Protein AF-A0A355BM75-F1 (afdb_monomer_lite)

Radius of gyration: 25.41 Å; chains: 1; bounding box: 59×66×59 Å

Secondary structure (DSSP, 8-state):
-HHHHHHHHHHHHH---GGGHHHHHHHHHHHHHHHS-SSHHHHHHHHHHHHHHHHHHHHHHHHHHHHHHHHHT-BSS-SS--PPPS-EEEE---EEEEEETTEEEEEEEEEESSSSEEEESSS--TT--TT-EEEEEEEETTEEEEEEEEEEEESSS-EEEEESS-----S-EEEBPPGGG--TTSEEEE--SSS--EEEEEEEEE--TTS--EEEEEESSTT----TT-TT-EEEETTEEEEEEEEEETTEEEEEEEEEHHHHHHHHHHHHHH---

pLDDT: mean 82.11, std 16.17, range [36.69, 98.44]

Foldseek 3Di:
DVVVLVVVVVVCVVDPDVVCVVVNVLVVQLCCLCPPDPDPVSSVVSVVVSVVVVCVVVVVVVVVVVVVVQLVQFDAADPDWFAWPPDWFAAWQWWKWFDDPPDIDIWTWLTHRFQFKTFIFQAADPPQDAQDKTFIWTHDDPDTDTWIWGFLDGHGRGTMTGTPDGHCRDPDIFTAHISVPDGAQDKKWWRHPVQHIAIWGFHHWGDDVPDAIWTKIFGPDPVRFDDPSQGSTFIGDPRHTQFGWNAADVPDGRMTTTHGPSVSCVVCVCSRVVPDD

Sequence (277 aa):
MLLLGAALCISFMLDPTPDRLPFLALLTAVSGTVILPRSRAERRVGVLICCALLFFSIGPMIGNRFLEETVARITEEPAQHWAAPNAQVRLGGQQISFQEDRDYYILTACYWLDNSKALVAAHRVKGFPSGTIFPIQVITKGQVEELSAEVLANDNNGVVLGLATEFLPTSDLYPIAATSEIVVGREAEIISSYGGCFPVIVKGFLDMVSQQEKVVIERINDTDNFIGGMSGSPVVQNGKIIGFMSGTLKGEKNLAFCNIAAEVYANTADLMNECNP

Structure (mmCIF, N/CA/C/O backbone):
data_AF-A0A355BM75-F1
#
_entry.id   AF-A0A355BM75-F1
#
loop_
_atom_site.group_PDB
_atom_site.id
_atom_site.type_symbol
_atom_site.label_atom_id
_atom_site.label_alt_id
_atom_s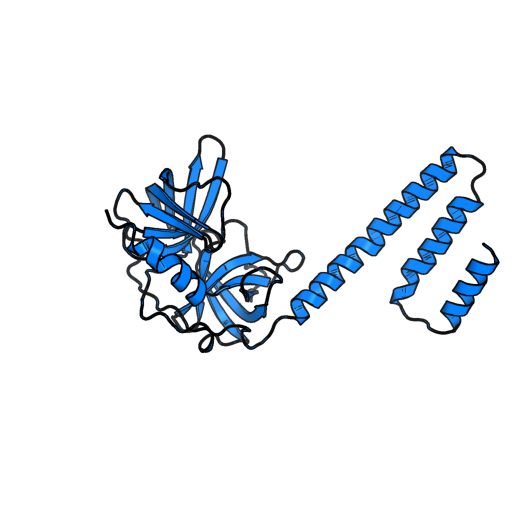ite.label_comp_id
_atom_site.label_asym_id
_atom_site.label_entity_id
_atom_site.label_seq_id
_atom_site.pdbx_PDB_ins_code
_atom_site.Cartn_x
_atom_site.Cartn_y
_atom_site.Cartn_z
_atom_site.occupancy
_atom_site.B_iso_or_equiv
_atom_site.auth_seq_id
_atom_site.auth_comp_id
_atom_site.auth_asym_id
_atom_site.auth_atom_id
_atom_site.pdbx_PDB_model_num
ATOM 1 N N . MET A 1 1 ? -30.634 40.162 26.388 1.00 41.84 1 MET A N 1
ATOM 2 C CA . MET A 1 1 ? -29.560 39.468 27.138 1.00 41.84 1 MET A CA 1
ATOM 3 C C . MET A 1 1 ? -30.119 38.710 28.344 1.00 41.84 1 MET A C 1
ATOM 5 O O . MET A 1 1 ? -30.080 37.493 28.298 1.00 41.84 1 MET A O 1
ATOM 9 N N . LEU A 1 2 ? -30.747 39.355 29.341 1.00 36.69 2 LEU A N 1
ATOM 10 C CA . LEU A 1 2 ? -31.434 38.660 30.459 1.00 36.69 2 LEU A CA 1
ATOM 11 C C . LEU A 1 2 ? -32.521 37.663 30.004 1.00 36.69 2 LEU A C 1
ATOM 13 O O . LEU A 1 2 ? -32.580 36.544 30.497 1.00 36.69 2 LEU A O 1
ATOM 17 N N . LEU A 1 3 ? -33.305 38.031 28.985 1.00 39.34 3 LEU A N 1
ATOM 18 C CA . LEU A 1 3 ? -34.292 37.143 28.352 1.00 39.34 3 LEU A CA 1
ATOM 19 C C . LEU A 1 3 ? -33.663 35.945 27.616 1.00 39.34 3 LEU A C 1
ATOM 21 O O . LEU A 1 3 ? -34.275 34.887 27.546 1.00 39.34 3 LEU A O 1
ATOM 25 N N . LEU A 1 4 ? -32.431 36.088 27.111 1.00 46.53 4 LEU A N 1
ATOM 26 C CA . LEU A 1 4 ? -31.701 35.002 26.446 1.00 46.53 4 LEU A CA 1
ATOM 27 C C . LEU A 1 4 ? -31.178 33.996 27.484 1.00 46.53 4 LEU A C 1
ATOM 29 O O . LEU A 1 4 ? -31.303 32.793 27.292 1.00 46.53 4 LEU A O 1
ATOM 33 N N . GLY A 1 5 ? -30.663 34.496 28.614 1.00 46.66 5 GLY A N 1
ATOM 34 C CA . GLY A 1 5 ? -30.257 33.664 29.750 1.00 46.66 5 GLY A CA 1
ATOM 35 C C . GLY A 1 5 ? -31.428 32.892 30.362 1.00 46.66 5 GLY A C 1
ATOM 36 O O . GLY A 1 5 ? -31.303 31.701 30.625 1.00 46.66 5 GLY A O 1
ATOM 37 N N . ALA A 1 6 ? -32.595 33.529 30.503 1.00 47.28 6 ALA A N 1
ATOM 38 C CA . ALA A 1 6 ? -33.808 32.862 30.977 1.00 47.28 6 ALA A CA 1
ATOM 39 C C . ALA A 1 6 ? -34.307 31.783 29.996 1.00 47.28 6 ALA A C 1
ATOM 41 O O . ALA A 1 6 ? -34.632 30.678 30.424 1.00 47.28 6 ALA A O 1
ATOM 42 N N . ALA A 1 7 ? -34.302 32.060 28.686 1.00 47.28 7 ALA A N 1
ATOM 43 C CA . ALA A 1 7 ? -34.689 31.086 27.663 1.00 47.28 7 ALA A CA 1
ATOM 44 C C . ALA A 1 7 ? -33.758 29.856 27.624 1.00 47.28 7 ALA A C 1
ATOM 46 O O . ALA A 1 7 ? -34.226 28.736 27.432 1.00 47.28 7 ALA A O 1
ATOM 47 N N . LEU A 1 8 ? -32.456 30.042 27.869 1.00 49.75 8 LEU A N 1
ATOM 48 C CA . LEU A 1 8 ? -31.473 28.953 27.931 1.00 49.75 8 LEU A CA 1
ATOM 49 C C . LEU A 1 8 ? -31.615 28.105 29.209 1.00 49.75 8 LEU A C 1
ATOM 51 O O . LEU A 1 8 ? -31.537 26.882 29.128 1.00 49.75 8 LEU A O 1
ATOM 55 N N . CYS A 1 9 ? -31.905 28.719 30.364 1.00 49.38 9 CYS A N 1
ATOM 56 C CA . CYS A 1 9 ? -32.216 27.985 31.600 1.00 49.38 9 CYS A CA 1
ATOM 57 C C . CYS A 1 9 ? -33.508 27.163 31.480 1.00 49.38 9 CYS A C 1
ATOM 59 O O . CYS A 1 9 ? -33.568 26.032 31.957 1.00 49.38 9 CYS A O 1
ATOM 61 N N . ILE A 1 10 ? -34.527 27.707 30.809 1.00 52.00 10 ILE A N 1
ATOM 62 C CA . ILE A 1 10 ? -35.774 26.986 30.526 1.00 52.00 10 ILE A CA 1
ATOM 63 C C . ILE A 1 10 ? -35.506 25.824 29.558 1.00 52.00 10 ILE A C 1
ATOM 65 O O . ILE A 1 10 ? -35.978 24.718 29.797 1.00 52.00 10 ILE A O 1
ATOM 69 N N . SER A 1 11 ? -34.678 26.023 28.524 1.00 46.81 11 SER A N 1
ATOM 70 C CA . SER A 1 11 ? -34.274 24.940 27.615 1.00 46.81 11 SER A CA 1
ATOM 71 C C . SER A 1 11 ? -33.483 23.822 28.312 1.00 46.81 11 SER A C 1
ATOM 73 O O . SER A 1 11 ? -33.578 22.683 27.871 1.00 46.81 11 SER A O 1
ATOM 75 N N . PHE A 1 12 ? -32.726 24.121 29.375 1.00 46.31 12 PHE A N 1
ATOM 76 C CA . PHE A 1 12 ? -31.992 23.129 30.176 1.00 46.31 12 PHE A CA 1
ATOM 77 C C . PHE A 1 12 ? -32.910 22.298 31.080 1.00 46.31 12 PHE A C 1
ATOM 79 O O . PHE A 1 12 ? -32.701 21.101 31.242 1.00 46.31 12 PHE A O 1
ATOM 86 N N . MET A 1 13 ? -33.946 22.921 31.651 1.00 48.94 13 MET A N 1
ATOM 87 C CA . MET A 1 13 ? -34.935 22.210 32.470 1.00 48.94 13 MET A CA 1
ATOM 88 C C . MET A 1 13 ? -35.825 21.272 31.647 1.00 48.94 13 MET A C 1
ATOM 90 O O . MET A 1 13 ? -36.395 20.340 32.205 1.00 48.94 13 MET A O 1
ATOM 94 N N . LEU A 1 14 ? -35.958 21.531 30.343 1.00 47.41 14 LEU A N 1
ATOM 95 C CA . LEU A 1 14 ? -36.847 20.781 29.460 1.00 47.41 14 LEU A CA 1
ATOM 96 C C . LEU A 1 14 ? -36.177 19.577 28.782 1.00 47.41 14 LEU A C 1
ATOM 98 O O . LEU A 1 14 ? -36.896 18.634 28.467 1.00 47.41 14 LEU A O 1
ATOM 102 N N . ASP A 1 15 ? -34.852 19.576 28.569 1.00 45.69 15 ASP A N 1
ATOM 103 C CA . ASP A 1 15 ? -34.151 18.424 27.972 1.00 45.69 15 ASP A CA 1
ATOM 104 C C . ASP A 1 15 ? -32.629 18.412 28.289 1.00 45.69 15 ASP A C 1
ATOM 106 O O . ASP A 1 15 ? -31.844 19.134 27.656 1.00 45.69 15 ASP A O 1
ATOM 110 N N . PRO A 1 16 ? -32.170 17.642 29.296 1.00 47.81 16 PRO A N 1
ATOM 111 C CA . PRO A 1 16 ? -30.803 17.684 29.807 1.00 47.81 16 PRO A CA 1
ATOM 112 C C . PRO A 1 16 ? -29.881 16.728 29.036 1.00 47.81 16 PRO A C 1
ATOM 114 O O . PRO A 1 16 ? -29.295 15.809 29.604 1.00 47.81 16 PRO A O 1
ATOM 117 N N . THR A 1 17 ? -29.722 16.921 27.728 1.00 54.31 17 THR A N 1
ATOM 118 C CA . THR A 1 17 ? -28.720 16.150 26.975 1.00 54.31 17 THR A CA 1
ATOM 119 C C . THR A 1 17 ? -27.302 16.636 27.332 1.00 54.31 17 THR A C 1
ATOM 121 O O . THR A 1 17 ? -27.038 17.838 27.176 1.00 54.31 17 THR A O 1
ATOM 124 N N . PRO A 1 18 ? -26.372 15.751 27.756 1.00 53.69 18 PRO A N 1
ATOM 125 C CA . PRO A 1 18 ? -24.997 16.106 28.142 1.00 53.69 18 PRO A CA 1
ATOM 126 C C . PRO A 1 18 ? -24.239 16.917 27.081 1.00 53.69 18 PRO A C 1
ATOM 128 O O . PRO A 1 18 ? -23.432 17.785 27.408 1.00 53.69 18 PRO A O 1
ATOM 131 N N . ASP A 1 19 ? -24.576 16.704 25.811 1.00 53.16 19 ASP A N 1
ATOM 132 C CA . ASP A 1 19 ? -23.971 17.348 24.644 1.00 53.16 19 ASP A CA 1
ATOM 133 C C . ASP A 1 19 ? -24.145 18.875 24.591 1.00 53.16 19 ASP A C 1
ATOM 135 O O . ASP A 1 19 ? -23.379 19.561 23.913 1.00 53.16 19 ASP A O 1
ATOM 139 N N . ARG A 1 20 ? -25.135 19.443 25.296 1.00 52.47 20 ARG A N 1
ATOM 140 C CA . ARG A 1 20 ? -25.409 20.896 25.282 1.00 52.47 20 ARG A CA 1
ATOM 141 C C . ARG A 1 20 ? -24.755 21.664 26.436 1.00 52.47 20 ARG A C 1
ATOM 143 O O . ARG A 1 20 ? -24.670 22.892 26.369 1.00 52.47 20 ARG A O 1
ATOM 150 N N . LEU A 1 21 ? -24.258 20.970 27.464 1.00 52.12 21 LEU A N 1
ATOM 151 C CA . LEU A 1 21 ? -23.608 21.574 28.639 1.00 52.12 21 LEU A CA 1
ATOM 152 C C . LEU A 1 21 ? -22.384 22.449 28.296 1.00 52.12 21 LEU A C 1
ATOM 154 O O . LEU A 1 21 ? -22.301 23.560 28.828 1.00 52.12 21 LEU A O 1
ATOM 158 N N . PRO A 1 22 ? -21.465 22.043 27.394 1.00 56.47 22 PRO A N 1
ATOM 159 C CA . PRO A 1 22 ? -20.281 22.844 27.076 1.00 56.47 22 PRO A CA 1
ATOM 160 C C . PRO A 1 22 ? -20.637 24.142 26.344 1.00 56.47 22 PRO A C 1
ATOM 162 O O . PRO A 1 22 ? -20.098 25.205 26.646 1.00 56.47 22 PRO A O 1
ATOM 165 N N . PHE A 1 23 ? -21.598 24.073 25.417 1.00 54.69 23 PHE A N 1
ATOM 166 C CA . PHE A 1 23 ? -22.064 25.222 24.637 1.00 54.69 23 PHE A CA 1
ATOM 167 C C . PHE A 1 23 ? -22.757 26.269 25.522 1.00 54.69 23 PHE A C 1
ATOM 169 O O . PHE A 1 23 ? -22.552 27.473 25.363 1.00 54.69 23 PHE A O 1
ATOM 176 N N . LEU A 1 24 ? -23.535 25.809 26.505 1.00 54.69 24 LEU A N 1
ATOM 177 C CA . LEU A 1 24 ? -24.215 26.661 27.478 1.00 54.69 24 LEU A CA 1
ATOM 178 C C . LEU A 1 24 ? -23.247 27.315 28.468 1.00 54.69 24 LEU A C 1
ATOM 180 O O . LEU A 1 24 ? -23.344 28.522 28.679 1.00 54.69 24 LEU A O 1
ATOM 184 N N . ALA A 1 25 ? -22.300 26.552 29.029 1.00 56.81 25 ALA A N 1
ATOM 185 C CA . ALA A 1 25 ? -21.259 27.064 29.930 1.00 56.81 25 ALA A CA 1
ATOM 186 C C . ALA A 1 25 ? -20.385 28.131 29.253 1.00 56.81 25 ALA A C 1
ATOM 188 O O . ALA A 1 25 ? -19.938 29.105 29.862 1.00 56.81 25 ALA A O 1
ATOM 189 N N . LEU A 1 26 ? -20.173 27.966 27.955 1.00 59.44 26 LEU A N 1
ATOM 190 C CA . LEU A 1 26 ? -19.435 28.912 27.157 1.00 59.44 26 LEU A CA 1
ATOM 191 C C . LEU A 1 26 ? -20.245 30.176 26.830 1.00 59.44 26 LEU A C 1
ATOM 193 O O . LEU A 1 26 ? -19.715 31.282 26.913 1.00 59.44 26 LEU A O 1
ATOM 197 N N . LEU A 1 27 ? -21.537 30.053 26.520 1.00 61.53 27 LEU A N 1
ATOM 198 C CA . LEU A 1 27 ? -22.424 31.208 26.348 1.00 61.53 27 LEU A CA 1
ATOM 199 C C . LEU A 1 27 ? -22.519 32.055 27.623 1.00 61.53 27 LEU A C 1
ATOM 201 O O . LEU A 1 27 ? -22.513 33.287 27.534 1.00 61.53 27 LEU A O 1
ATOM 205 N N . THR A 1 28 ? -22.553 31.433 28.805 1.00 60.03 28 THR A N 1
ATOM 206 C CA . THR A 1 28 ? -22.484 32.136 30.097 1.00 60.03 28 THR A CA 1
ATOM 207 C C . THR A 1 28 ? -21.114 32.771 30.347 1.00 60.03 28 THR A C 1
ATOM 209 O O . THR A 1 28 ? -21.060 33.913 30.806 1.00 60.03 28 THR A O 1
ATOM 212 N N . ALA A 1 29 ? -20.007 32.122 29.969 1.00 59.22 29 ALA A N 1
ATOM 213 C CA . ALA A 1 29 ? -18.666 32.713 30.058 1.00 59.22 29 ALA A CA 1
ATOM 214 C C . ALA A 1 29 ? -18.474 33.921 29.113 1.00 59.22 29 ALA A C 1
ATOM 216 O O . ALA A 1 29 ? -17.951 34.962 29.520 1.00 59.22 29 ALA A O 1
ATOM 217 N N . VAL A 1 30 ? -18.955 33.830 27.868 1.00 59.44 30 VAL A N 1
ATOM 218 C CA . VAL A 1 30 ? -18.922 34.924 26.879 1.00 59.44 30 VAL A CA 1
ATOM 219 C C . VAL A 1 30 ? -19.808 36.086 27.325 1.00 59.44 30 VAL A C 1
ATOM 221 O O . VAL A 1 30 ? -19.401 37.244 27.268 1.00 59.44 30 VAL A O 1
ATOM 224 N N . SER A 1 31 ? -21.014 35.808 27.824 1.00 58.78 31 SER A N 1
ATOM 225 C CA . SER A 1 31 ? -21.892 36.872 28.322 1.00 58.78 31 SER A CA 1
ATOM 226 C C . SER A 1 31 ? -21.337 37.535 29.589 1.00 58.78 31 SER A C 1
ATOM 228 O O . SER A 1 31 ? -21.383 38.760 29.687 1.00 58.78 31 SER A O 1
ATOM 230 N N . GLY A 1 32 ? -20.702 36.787 30.496 1.00 58.66 32 GLY A N 1
ATOM 231 C CA . GLY A 1 32 ? -19.986 37.353 31.644 1.00 58.66 32 GLY A CA 1
ATOM 232 C C . GLY A 1 32 ? -18.811 38.255 31.243 1.00 58.66 32 GLY A C 1
ATOM 233 O O . GLY A 1 32 ? -18.688 39.373 31.743 1.00 58.66 32 GLY A O 1
ATOM 234 N N . THR A 1 33 ? -17.986 37.831 30.283 1.00 56.16 33 THR A N 1
ATOM 235 C CA . THR A 1 33 ? -16.804 38.591 29.825 1.00 56.16 33 THR A CA 1
ATOM 236 C C . THR A 1 33 ? -17.130 39.785 28.924 1.00 56.16 33 THR A C 1
ATOM 238 O O . THR A 1 33 ? -16.339 40.722 28.849 1.00 56.16 33 THR A O 1
ATOM 241 N N . VAL A 1 34 ? -18.295 39.819 28.273 1.00 55.44 34 VAL A N 1
ATOM 242 C CA . VAL A 1 34 ? -18.744 40.984 27.487 1.00 55.44 34 VAL A CA 1
ATOM 243 C C . VAL A 1 34 ? -19.437 42.036 28.365 1.00 55.44 34 VAL A C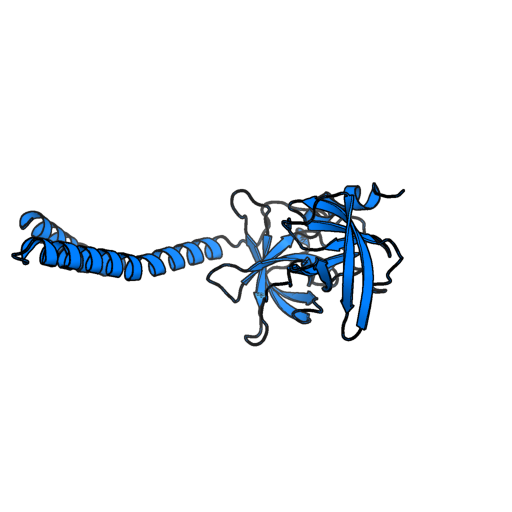 1
ATOM 245 O O . VAL A 1 34 ? -19.323 43.234 28.090 1.00 55.44 34 VAL A O 1
ATOM 248 N N . ILE A 1 35 ? -20.134 41.613 29.427 1.00 57.06 35 ILE A N 1
ATOM 249 C CA . ILE A 1 35 ? -20.993 42.485 30.247 1.00 57.06 35 ILE A CA 1
ATOM 250 C C . ILE A 1 35 ? -20.244 43.103 31.443 1.00 57.06 35 ILE A C 1
ATOM 252 O O . ILE A 1 35 ? -20.468 44.275 31.747 1.00 57.06 35 ILE A O 1
ATOM 256 N N . LEU A 1 36 ? -19.347 42.366 32.109 1.00 55.84 36 LEU A N 1
ATOM 257 C CA . LEU A 1 36 ? -18.706 42.803 33.363 1.00 55.84 36 LEU A CA 1
ATOM 258 C C . LEU A 1 36 ? -17.497 43.763 33.238 1.00 55.84 36 LEU A C 1
ATOM 260 O O . LEU A 1 36 ? -17.335 44.585 34.144 1.00 55.84 36 LEU A O 1
ATOM 264 N N . PRO A 1 37 ? -16.643 43.743 32.191 1.00 55.44 37 PRO A N 1
ATOM 265 C CA . PRO A 1 37 ? -15.434 44.569 32.204 1.00 55.44 37 PRO A CA 1
ATOM 266 C C . PRO A 1 37 ? -15.705 46.035 31.857 1.00 55.44 37 PRO A C 1
ATOM 268 O O . PRO A 1 37 ? -16.477 46.352 30.937 1.00 55.44 37 PRO A O 1
ATOM 271 N N . ARG A 1 38 ? -15.022 46.934 32.579 1.00 58.44 38 ARG A N 1
ATOM 272 C CA . ARG A 1 38 ? -15.188 48.395 32.486 1.00 58.44 38 ARG A CA 1
ATOM 273 C C . ARG A 1 38 ? -14.312 49.036 31.404 1.00 58.44 38 ARG A C 1
ATOM 275 O O . ARG A 1 38 ? -14.668 50.108 30.921 1.00 58.44 38 ARG A O 1
ATOM 282 N N . SER A 1 39 ? -13.221 48.392 30.973 1.00 71.12 39 SER A N 1
ATOM 283 C CA . SER A 1 39 ? -12.339 48.911 29.915 1.00 71.12 39 SER A CA 1
ATOM 284 C C . SER A 1 39 ? -12.438 48.127 28.594 1.00 71.12 39 SER A C 1
ATOM 286 O O . SER A 1 39 ? -12.730 46.930 28.559 1.00 71.12 39 SER A O 1
ATOM 288 N N . ARG A 1 40 ? -12.159 48.796 27.462 1.00 68.69 40 ARG A N 1
ATOM 289 C CA . ARG A 1 40 ? -12.134 48.154 26.128 1.00 68.69 40 ARG A CA 1
ATOM 290 C C . ARG A 1 40 ? -11.037 47.087 25.993 1.00 68.69 40 ARG A C 1
ATOM 292 O O . ARG A 1 40 ? -11.213 46.158 25.210 1.00 68.69 40 ARG A O 1
ATOM 299 N N . ALA A 1 41 ? -9.926 47.221 26.720 1.00 69.06 41 ALA A N 1
ATOM 300 C CA . ALA A 1 41 ? -8.809 46.279 26.671 1.00 69.06 41 ALA A CA 1
ATOM 301 C C . ALA A 1 41 ? -9.169 44.940 27.338 1.00 69.06 41 ALA A C 1
ATOM 303 O O . ALA A 1 41 ? -9.002 43.891 26.722 1.00 69.06 41 ALA A O 1
ATOM 304 N N . GLU A 1 42 ? -9.768 44.976 28.532 1.00 66.62 42 GLU A N 1
ATOM 305 C CA . GLU A 1 42 ? -10.212 43.774 29.256 1.00 66.62 42 GLU A CA 1
ATOM 306 C C . GLU A 1 42 ? -11.280 42.996 28.478 1.00 66.62 42 GLU A C 1
ATOM 308 O O . GLU A 1 42 ? -11.223 41.771 28.412 1.00 66.62 42 GLU A O 1
ATOM 313 N N . ARG A 1 43 ? -12.213 43.697 27.812 1.00 64.06 43 ARG A N 1
ATOM 314 C CA . ARG A 1 43 ? -13.212 43.048 26.943 1.00 64.06 43 ARG A CA 1
ATOM 315 C C . ARG A 1 43 ? -12.568 42.296 25.781 1.00 64.06 43 ARG A C 1
ATOM 317 O O . ARG A 1 43 ? -12.981 41.182 25.480 1.00 64.06 43 ARG A O 1
ATOM 324 N N . ARG A 1 44 ? -11.557 42.879 25.127 1.00 64.25 44 ARG A N 1
ATOM 325 C CA . ARG A 1 44 ? -10.856 42.222 24.008 1.00 64.25 44 ARG A CA 1
ATOM 326 C C . ARG A 1 44 ? -10.105 40.974 24.466 1.00 64.25 44 ARG A C 1
ATOM 328 O O . ARG A 1 44 ? -10.195 39.946 23.803 1.00 64.25 44 ARG A O 1
ATOM 335 N N . VAL A 1 45 ? -9.415 41.050 25.605 1.00 68.00 45 VAL A N 1
ATOM 336 C CA . VAL A 1 45 ? -8.706 39.902 26.192 1.00 68.00 45 VAL A CA 1
ATOM 337 C C . VAL A 1 45 ? -9.692 38.807 26.614 1.00 68.00 45 VAL A C 1
ATOM 339 O O . VAL A 1 45 ? -9.482 37.645 26.281 1.00 68.00 45 VAL A O 1
ATOM 342 N N . GLY A 1 46 ? -10.809 39.165 27.257 1.00 63.09 46 GLY A N 1
ATOM 343 C CA . GLY A 1 46 ? -11.850 38.211 27.657 1.00 63.09 46 GLY A CA 1
ATOM 344 C C . GLY A 1 46 ? -12.494 37.476 26.477 1.00 63.09 46 GLY A C 1
ATOM 345 O O . GLY A 1 46 ? -12.673 36.261 26.540 1.00 63.09 46 GLY A O 1
ATOM 346 N N . VAL A 1 47 ? -12.771 38.180 25.373 1.00 64.56 47 VAL A N 1
ATOM 347 C CA . VAL A 1 47 ? -13.281 37.565 24.134 1.00 64.56 47 VAL A CA 1
ATOM 348 C C . VAL A 1 47 ? -12.254 36.611 23.525 1.00 64.56 47 VAL A C 1
ATOM 350 O O . VAL A 1 47 ? -12.620 35.501 23.154 1.00 64.56 47 VAL A O 1
ATOM 353 N N . LEU A 1 48 ? -10.973 36.993 23.462 1.00 66.12 48 LEU A N 1
ATOM 354 C CA . LEU A 1 48 ? -9.913 36.114 22.952 1.00 66.12 48 LEU A CA 1
ATOM 355 C C . LEU A 1 48 ? -9.773 34.835 23.786 1.00 66.12 48 LEU A C 1
ATOM 357 O O . LEU A 1 48 ? -9.678 33.752 23.215 1.00 66.12 48 LEU A O 1
ATOM 361 N N . ILE A 1 49 ? -9.823 34.945 25.117 1.00 68.50 49 ILE A N 1
ATOM 362 C CA . ILE A 1 49 ? -9.789 33.786 26.018 1.00 68.50 49 ILE A CA 1
ATOM 363 C C . ILE A 1 49 ? -11.013 32.892 25.790 1.00 68.50 49 ILE A C 1
ATOM 365 O O . ILE A 1 49 ? -10.862 31.679 25.678 1.00 68.50 49 ILE A O 1
ATOM 369 N N . CYS A 1 50 ? -12.213 33.462 25.650 1.00 64.50 50 CYS A N 1
ATOM 370 C CA . CYS A 1 50 ? -13.414 32.673 25.369 1.00 64.50 50 CYS A CA 1
ATOM 371 C C . CYS A 1 50 ? -13.354 31.983 24.001 1.00 64.50 50 CYS A C 1
ATOM 373 O O . CYS A 1 50 ? -13.725 30.818 23.906 1.00 64.50 50 CYS A O 1
ATOM 375 N N . CYS A 1 51 ? -12.856 32.658 22.960 1.00 64.62 51 CYS A N 1
ATOM 376 C CA . CYS A 1 51 ? -12.636 32.058 21.642 1.00 64.62 51 CYS A CA 1
ATOM 377 C C . CYS A 1 51 ? -11.590 30.933 21.688 1.00 64.62 51 CYS A C 1
ATOM 379 O O . CYS A 1 51 ? -11.775 29.905 21.042 1.00 64.62 51 CYS A O 1
ATOM 381 N N . ALA A 1 52 ? -10.520 31.094 22.472 1.00 66.88 52 ALA A N 1
ATOM 382 C CA . ALA A 1 52 ? -9.528 30.043 22.674 1.00 66.88 52 ALA A CA 1
ATOM 383 C C . ALA A 1 52 ? -10.147 28.835 23.394 1.00 66.88 52 ALA A C 1
ATOM 385 O O . ALA A 1 52 ? -10.038 27.716 22.906 1.00 66.88 52 ALA A O 1
ATOM 386 N N . LEU A 1 53 ? -10.865 29.053 24.501 1.00 68.25 53 LEU A N 1
ATOM 387 C CA . LEU A 1 53 ? -11.550 27.990 25.247 1.00 68.25 53 LEU A CA 1
ATOM 388 C C . LEU A 1 53 ? -12.617 27.277 24.401 1.00 68.25 53 LEU A C 1
ATOM 390 O O . LEU A 1 53 ? -12.746 26.057 24.479 1.00 68.25 53 LEU A O 1
ATOM 394 N N . LEU A 1 54 ? -13.335 28.013 23.548 1.00 66.31 54 LEU A N 1
ATOM 395 C CA . LEU A 1 54 ? -14.224 27.479 22.510 1.00 66.31 54 LEU A CA 1
ATOM 396 C C . LEU A 1 54 ? -13.498 26.506 21.589 1.00 66.31 54 LEU A C 1
ATOM 398 O O . LEU A 1 54 ? -13.946 25.386 21.376 1.00 66.31 54 LEU A O 1
ATOM 402 N N . PHE A 1 55 ? -12.370 26.944 21.041 1.00 67.62 55 PHE A N 1
ATOM 403 C CA . PHE A 1 55 ? -11.599 26.155 20.096 1.00 67.62 55 PHE A CA 1
ATOM 404 C C . PHE A 1 55 ? -11.021 24.897 20.760 1.00 67.62 55 PHE A C 1
ATOM 406 O O . PHE A 1 55 ? -11.091 23.811 20.190 1.00 67.62 55 PHE A O 1
ATOM 413 N N . PHE A 1 56 ? -10.537 25.023 22.001 1.00 67.62 56 PHE A N 1
ATOM 414 C CA . PHE A 1 56 ? -10.032 23.901 22.795 1.00 67.62 56 PHE A CA 1
ATOM 415 C C . PHE A 1 56 ? -11.120 22.908 23.220 1.00 67.62 56 PHE A C 1
ATOM 417 O O . PHE A 1 56 ? -10.817 21.731 23.380 1.00 67.62 56 PHE A O 1
ATOM 424 N N . SER A 1 57 ? -12.368 23.349 23.398 1.00 66.12 57 SER A N 1
ATOM 425 C CA . SER A 1 57 ? -13.476 22.476 23.819 1.00 66.12 57 SER A CA 1
ATOM 426 C C . SER A 1 57 ? -14.210 21.828 22.644 1.00 66.12 57 SER A C 1
ATOM 428 O O . SER A 1 57 ? -14.504 20.637 22.688 1.00 66.12 57 SER A O 1
ATOM 430 N N . ILE A 1 58 ? -14.478 22.580 21.574 1.00 66.00 58 ILE A N 1
ATOM 431 C CA . ILE A 1 58 ? -15.235 22.094 20.413 1.00 66.00 58 ILE A CA 1
ATOM 432 C C . ILE A 1 58 ? -14.338 21.329 19.433 1.00 66.00 58 ILE A C 1
ATOM 434 O O . ILE A 1 58 ? -14.785 20.346 18.846 1.00 66.00 58 ILE A O 1
ATOM 438 N N . GLY A 1 59 ? -13.076 21.740 19.266 1.00 64.75 59 GLY A N 1
ATOM 439 C CA . GLY A 1 59 ? -12.143 21.116 18.323 1.00 64.75 59 GLY A CA 1
ATOM 440 C C . GLY A 1 59 ? -12.015 19.596 18.506 1.00 64.75 59 GLY A C 1
ATOM 441 O O . GLY A 1 59 ? -12.250 18.863 17.544 1.00 64.75 59 GLY A O 1
ATOM 442 N N . PRO A 1 60 ? -11.724 19.100 19.726 1.00 70.31 60 PRO A N 1
ATOM 443 C CA . PRO A 1 60 ? -11.668 17.664 19.999 1.00 70.31 60 PRO A CA 1
ATOM 444 C C . PRO A 1 60 ? -13.007 16.951 19.772 1.00 70.31 60 PRO A C 1
ATOM 446 O O . PRO A 1 60 ? -13.028 15.842 19.250 1.00 70.31 60 PRO A O 1
ATOM 449 N N . MET A 1 61 ? -14.131 17.593 20.112 1.00 67.69 61 MET A N 1
ATOM 450 C CA . MET A 1 61 ? -15.465 17.001 19.965 1.00 67.69 61 MET A CA 1
ATOM 451 C C . MET A 1 61 ? -15.849 16.804 18.491 1.00 67.69 61 MET A C 1
ATOM 453 O O . MET A 1 61 ? -16.379 15.756 18.131 1.00 67.69 61 MET A O 1
ATOM 457 N N . ILE A 1 62 ? -15.547 17.781 17.625 1.00 69.19 62 ILE A N 1
ATOM 458 C CA . ILE A 1 62 ? -15.756 17.659 16.173 1.00 69.19 62 ILE A CA 1
ATOM 459 C C . ILE A 1 62 ? -14.833 16.584 15.587 1.00 69.19 62 ILE A C 1
ATOM 461 O O . ILE A 1 62 ? -15.280 15.780 14.773 1.00 69.19 62 ILE A O 1
ATOM 465 N N . GLY A 1 63 ? -13.565 16.549 16.013 1.00 69.00 63 GLY A N 1
ATOM 466 C CA . GLY A 1 63 ? -12.602 15.546 15.555 1.00 69.00 63 GLY A CA 1
ATOM 467 C C . GLY A 1 63 ? -13.031 14.116 15.887 1.00 69.00 63 GLY A C 1
ATOM 468 O O . GLY A 1 63 ? -13.017 13.260 15.006 1.00 69.00 63 GLY A O 1
ATOM 469 N N . ASN A 1 64 ? -13.472 13.873 17.123 1.00 72.50 64 ASN A N 1
ATOM 470 C CA . ASN A 1 64 ? -13.926 12.550 17.551 1.00 72.50 64 ASN A CA 1
ATOM 471 C C . ASN A 1 64 ? -15.206 12.119 16.828 1.00 72.50 64 ASN A C 1
ATOM 473 O O . ASN A 1 64 ? -15.274 10.985 16.372 1.00 72.50 64 ASN A O 1
ATOM 477 N N . ARG A 1 65 ? -16.181 13.022 16.644 1.00 74.25 65 ARG A N 1
ATOM 478 C CA . ARG A 1 65 ? -17.398 12.699 15.879 1.00 74.25 65 ARG A CA 1
ATOM 479 C C . ARG A 1 65 ? -17.094 12.329 14.432 1.00 74.25 65 ARG A C 1
ATOM 481 O O . ARG A 1 65 ? -17.629 11.349 13.937 1.00 74.25 65 ARG A O 1
ATOM 488 N N . PHE A 1 66 ? -16.204 13.069 13.770 1.00 78.56 66 PHE A N 1
ATOM 489 C CA . PHE A 1 66 ? -15.788 12.735 12.406 1.00 78.56 66 PHE A CA 1
ATOM 490 C C . PHE A 1 66 ? -15.124 11.353 12.333 1.00 78.56 66 PHE A C 1
ATOM 492 O O . PHE A 1 66 ? -15.362 10.595 11.392 1.00 78.56 66 PHE A O 1
ATOM 499 N N . LEU A 1 67 ? -14.297 11.019 13.328 1.00 81.25 67 LEU A N 1
ATOM 500 C CA . LEU A 1 67 ? -13.660 9.711 13.409 1.00 81.25 67 LEU A CA 1
ATOM 501 C C . LEU A 1 67 ? -14.693 8.595 13.614 1.00 81.25 67 LEU A C 1
ATOM 503 O O . LEU A 1 67 ? -14.673 7.619 12.870 1.00 81.25 67 LEU A O 1
ATOM 507 N N . GLU A 1 68 ? -15.613 8.761 14.565 1.00 81.69 68 GLU A N 1
ATOM 508 C CA . GLU A 1 68 ? -16.704 7.816 14.831 1.00 81.69 68 GLU A CA 1
ATOM 509 C C . GLU A 1 68 ? -17.580 7.602 13.592 1.00 81.69 68 GLU A C 1
ATOM 511 O O . GLU A 1 68 ? -17.835 6.462 13.214 1.00 81.69 68 GLU A O 1
ATOM 516 N N . GLU A 1 69 ? -17.979 8.678 12.909 1.00 83.25 69 GLU A N 1
ATOM 517 C CA . GLU A 1 69 ? -18.745 8.605 11.659 1.00 83.25 69 GLU A CA 1
ATOM 518 C C . GLU A 1 69 ? -17.966 7.889 10.549 1.00 83.25 69 GLU A C 1
ATOM 520 O O . GLU A 1 69 ? -18.543 7.117 9.786 1.00 83.25 69 GLU A O 1
ATOM 525 N N . THR A 1 70 ? -16.653 8.112 10.455 1.00 84.12 70 THR A N 1
ATOM 526 C CA . THR A 1 70 ? -15.804 7.445 9.457 1.00 84.12 70 THR A CA 1
ATOM 527 C C . THR A 1 70 ? -15.686 5.950 9.741 1.00 84.12 70 THR A C 1
ATOM 529 O O . THR A 1 70 ? -15.864 5.140 8.836 1.00 84.12 70 THR A O 1
ATOM 532 N N . VAL A 1 71 ? -15.430 5.568 10.994 1.00 86.31 71 VAL A N 1
ATOM 533 C CA . VAL A 1 71 ? -15.319 4.161 11.407 1.00 86.31 71 VAL A CA 1
ATOM 534 C C . VAL A 1 71 ? -16.667 3.443 11.280 1.00 86.31 71 VAL A C 1
ATOM 536 O O . VAL A 1 71 ? -16.708 2.298 10.838 1.00 86.31 71 VAL A O 1
ATOM 539 N N . ALA A 1 72 ? -17.780 4.119 11.573 1.00 87.12 72 ALA A N 1
ATOM 540 C CA . ALA A 1 72 ? -19.128 3.568 11.417 1.00 87.12 72 ALA A CA 1
ATOM 541 C C . ALA A 1 72 ? -19.526 3.297 9.953 1.00 87.12 72 ALA A C 1
ATOM 543 O O . ALA A 1 72 ? -20.490 2.576 9.706 1.00 87.12 72 ALA A O 1
ATOM 544 N N . ARG A 1 73 ? -18.801 3.867 8.981 1.00 90.00 73 ARG A N 1
ATOM 545 C CA . ARG A 1 73 ? -19.001 3.626 7.543 1.00 90.00 73 ARG A CA 1
ATOM 546 C C . ARG A 1 73 ? -18.199 2.444 7.000 1.00 90.00 73 ARG A C 1
ATOM 548 O O . ARG A 1 73 ? -18.295 2.175 5.807 1.00 90.00 73 ARG A O 1
ATOM 555 N N . ILE A 1 74 ? -17.409 1.763 7.831 1.00 93.62 74 ILE A N 1
ATOM 556 C CA . ILE A 1 74 ? -16.719 0.539 7.418 1.00 93.62 74 ILE A CA 1
ATOM 557 C C . ILE A 1 74 ? -17.766 -0.555 7.199 1.00 93.62 74 ILE A C 1
ATOM 559 O O . ILE A 1 74 ? -18.601 -0.817 8.063 1.00 93.62 74 ILE A O 1
ATOM 563 N N . THR A 1 75 ? -17.717 -1.181 6.030 1.00 94.50 75 THR A N 1
ATOM 564 C CA . THR A 1 75 ? -18.681 -2.188 5.574 1.00 94.50 75 THR A CA 1
ATOM 565 C C . THR A 1 75 ? -18.012 -3.544 5.386 1.00 94.50 75 THR A C 1
ATOM 567 O O . THR A 1 75 ? -16.810 -3.621 5.147 1.00 94.50 75 THR A O 1
ATOM 570 N N . GLU A 1 76 ? -18.774 -4.630 5.510 1.00 95.00 76 GLU A N 1
ATOM 571 C CA . GLU A 1 76 ? -18.241 -5.985 5.302 1.00 95.00 76 GLU A CA 1
ATOM 572 C C . GLU A 1 76 ? -18.096 -6.349 3.817 1.00 95.00 76 GLU A C 1
ATOM 574 O O . GLU A 1 76 ? -17.270 -7.188 3.472 1.00 95.00 76 GLU A O 1
ATOM 579 N N . GLU A 1 77 ? -18.858 -5.690 2.945 1.00 93.19 77 GLU A N 1
ATOM 580 C CA . GLU A 1 77 ? -18.867 -5.917 1.499 1.00 93.19 77 GLU A CA 1
ATOM 581 C C . GLU A 1 77 ? -18.360 -4.672 0.765 1.00 93.19 77 GLU A C 1
ATOM 583 O O . GLU A 1 77 ? -18.728 -3.560 1.152 1.00 93.19 77 GLU A O 1
ATOM 588 N N . PRO A 1 78 ? -17.558 -4.830 -0.300 1.00 93.00 78 PRO A N 1
ATOM 589 C CA . PRO A 1 78 ? -17.102 -3.707 -1.102 1.00 93.00 78 PRO A CA 1
ATOM 590 C C . PRO A 1 78 ? -18.264 -3.101 -1.900 1.00 93.00 78 PRO A C 1
ATOM 592 O O . PRO A 1 78 ? -19.131 -3.807 -2.418 1.00 93.00 78 PRO A O 1
ATOM 595 N N . ALA A 1 79 ? -18.248 -1.786 -2.082 1.00 90.56 79 ALA A N 1
ATOM 596 C CA . ALA A 1 79 ? -19.140 -1.079 -2.989 1.00 90.56 79 ALA A CA 1
ATOM 597 C C . ALA A 1 79 ? -18.883 -1.471 -4.453 1.00 90.56 79 ALA A C 1
ATOM 599 O O . ALA A 1 79 ? -19.818 -1.505 -5.258 1.00 90.56 79 ALA A O 1
ATOM 600 N N . GLN A 1 80 ? -17.627 -1.782 -4.802 1.00 90.94 80 GLN A N 1
ATOM 601 C CA . GLN A 1 80 ? -17.250 -2.244 -6.135 1.00 90.94 80 GLN A CA 1
ATOM 602 C C . GLN A 1 80 ? -16.529 -3.594 -6.092 1.00 90.94 80 GLN A C 1
ATOM 604 O O . GLN A 1 80 ? -15.476 -3.762 -5.477 1.00 90.94 80 GLN A O 1
ATOM 609 N N . HIS A 1 81 ? -17.055 -4.567 -6.840 1.00 92.69 81 HIS A N 1
ATOM 610 C CA . HIS A 1 81 ? -16.406 -5.864 -6.978 1.00 92.69 81 HIS A CA 1
ATOM 611 C C . HIS A 1 81 ? -15.350 -5.857 -8.084 1.00 92.69 81 HIS A C 1
ATOM 613 O O . HIS A 1 81 ? -15.660 -5.612 -9.251 1.00 92.69 81 HIS A O 1
ATOM 619 N N . TRP A 1 82 ? -14.113 -6.191 -7.718 1.00 94.00 82 TRP A N 1
ATOM 620 C CA . TRP A 1 82 ? -13.007 -6.371 -8.653 1.00 94.00 82 TRP A CA 1
ATOM 621 C C . TRP A 1 82 ? -12.678 -7.855 -8.774 1.00 94.00 82 TRP A C 1
ATOM 623 O O . TRP A 1 82 ? -12.472 -8.539 -7.769 1.00 94.00 82 TRP A O 1
ATOM 633 N N . ALA A 1 83 ? -12.637 -8.355 -10.008 1.00 94.12 83 ALA A N 1
ATOM 634 C CA . ALA A 1 83 ? -12.232 -9.726 -10.287 1.00 94.12 83 ALA A CA 1
ATOM 635 C C . ALA A 1 83 ? -10.719 -9.899 -10.096 1.00 94.12 83 ALA A C 1
ATOM 637 O O . ALA A 1 83 ? -9.945 -8.966 -10.310 1.00 94.12 83 ALA A O 1
ATOM 638 N N . ALA A 1 84 ? -10.297 -11.113 -9.739 1.00 91.81 84 ALA A N 1
ATOM 639 C CA . ALA A 1 84 ? -8.883 -11.453 -9.691 1.00 91.81 84 ALA A CA 1
ATOM 640 C C . ALA A 1 84 ? -8.299 -11.376 -11.113 1.00 91.81 84 ALA A C 1
ATOM 642 O O . ALA A 1 84 ? -8.835 -12.029 -12.018 1.00 91.81 84 ALA A O 1
ATOM 643 N N . PRO A 1 85 ? -7.211 -10.622 -11.340 1.00 88.94 85 PRO A N 1
ATOM 644 C CA . PRO A 1 85 ? -6.515 -10.675 -12.613 1.00 88.94 85 PRO A CA 1
ATOM 645 C C . PRO A 1 85 ? -5.893 -12.066 -12.791 1.00 88.94 85 PRO A C 1
ATOM 647 O O . PRO A 1 85 ? -5.435 -12.688 -11.831 1.00 88.94 85 PRO A O 1
ATOM 650 N N . ASN A 1 86 ? -5.835 -12.556 -14.030 1.00 86.44 86 ASN A N 1
ATOM 651 C CA . ASN A 1 86 ? -5.126 -13.797 -14.352 1.00 86.44 86 ASN A CA 1
ATOM 652 C C . ASN A 1 86 ? -3.609 -13.546 -14.425 1.00 86.44 86 ASN A C 1
ATOM 654 O O . ASN A 1 86 ? -2.994 -13.680 -15.481 1.00 86.44 86 ASN A O 1
ATOM 658 N N . ALA A 1 87 ? -3.030 -13.103 -13.311 1.00 82.19 87 ALA A N 1
ATOM 659 C CA . ALA A 1 87 ? -1.634 -12.719 -13.195 1.00 82.19 87 ALA A CA 1
ATOM 660 C C . ALA A 1 87 ? -1.081 -13.071 -11.812 1.00 82.19 87 ALA A C 1
ATOM 662 O O . ALA A 1 87 ? -1.799 -13.097 -10.809 1.00 82.19 87 ALA A O 1
ATOM 663 N N . GLN A 1 88 ? 0.223 -13.318 -11.770 1.00 91.81 88 GLN A N 1
ATOM 664 C CA . GLN A 1 88 ? 0.990 -13.404 -10.537 1.00 91.81 88 GLN A CA 1
ATOM 665 C C . GLN A 1 88 ? 2.096 -12.363 -10.598 1.00 91.81 88 GLN A C 1
ATOM 667 O O . GLN A 1 88 ? 2.699 -12.157 -11.650 1.00 91.81 88 GLN A O 1
ATOM 672 N N . VAL A 1 89 ? 2.350 -11.717 -9.469 1.00 93.38 89 VAL A N 1
ATOM 673 C CA . VAL A 1 89 ? 3.384 -10.692 -9.338 1.00 93.38 89 VAL A CA 1
ATOM 674 C C . VAL A 1 89 ? 4.393 -11.131 -8.294 1.00 93.38 89 VAL A C 1
ATOM 676 O O . VAL A 1 89 ? 4.060 -11.861 -7.359 1.00 93.38 89 VAL A O 1
ATOM 679 N N . ARG A 1 90 ? 5.640 -10.697 -8.435 1.00 94.06 90 ARG A N 1
ATOM 680 C CA . ARG A 1 90 ? 6.643 -10.908 -7.392 1.00 94.06 90 ARG A CA 1
ATOM 681 C C . ARG A 1 90 ? 6.315 -10.001 -6.209 1.00 94.06 90 ARG A C 1
ATOM 683 O O . ARG A 1 90 ? 5.992 -8.822 -6.388 1.00 94.06 90 ARG A O 1
ATOM 690 N N . LEU A 1 91 ? 6.388 -10.559 -5.004 1.00 93.56 91 LEU A N 1
ATOM 691 C CA . LEU A 1 91 ? 6.007 -9.841 -3.789 1.00 93.56 91 LEU A CA 1
ATOM 692 C C . LEU A 1 91 ? 6.862 -8.581 -3.583 1.00 93.56 91 LEU A C 1
ATOM 694 O O . LEU A 1 91 ? 8.092 -8.622 -3.674 1.00 93.56 91 LEU A O 1
ATOM 698 N N . GLY A 1 92 ? 6.187 -7.470 -3.289 1.00 94.62 92 GLY A N 1
ATOM 699 C CA . GLY A 1 92 ? 6.819 -6.226 -2.872 1.00 94.62 92 GLY A CA 1
ATOM 700 C C . GLY A 1 92 ? 7.263 -6.246 -1.405 1.00 94.62 92 GLY A C 1
ATOM 701 O O . GLY A 1 92 ? 7.695 -7.261 -0.861 1.00 94.62 92 GLY A O 1
ATOM 702 N N . GLY A 1 93 ? 7.132 -5.098 -0.745 1.00 94.31 93 GLY A N 1
ATOM 703 C CA . GLY A 1 93 ? 7.509 -4.889 0.651 1.00 94.31 93 GLY A CA 1
ATOM 704 C C . GLY A 1 93 ? 8.940 -4.384 0.835 1.00 94.31 93 GLY A C 1
ATOM 705 O O . GLY A 1 93 ? 9.294 -3.984 1.941 1.00 94.31 93 GLY A O 1
ATOM 706 N N . GLN A 1 94 ? 9.760 -4.353 -0.219 1.00 94.56 94 GLN A N 1
ATOM 707 C CA . GLN A 1 94 ? 11.094 -3.754 -0.171 1.00 94.56 94 GLN A CA 1
ATOM 708 C C . GLN A 1 94 ? 10.983 -2.234 -0.051 1.00 94.56 94 GLN A C 1
ATOM 710 O O . GLN A 1 94 ? 10.166 -1.593 -0.716 1.00 94.56 94 GLN A O 1
ATOM 715 N N . GLN A 1 95 ? 11.840 -1.655 0.780 1.00 94.38 95 GLN A N 1
ATOM 716 C CA . GLN A 1 95 ? 11.987 -0.219 0.914 1.00 94.38 95 GLN A CA 1
ATOM 717 C C . GLN A 1 95 ? 12.758 0.311 -0.295 1.00 94.38 95 GLN A C 1
ATOM 719 O O . GLN A 1 95 ? 13.854 -0.161 -0.592 1.00 94.38 95 GLN A O 1
ATOM 724 N N . ILE A 1 96 ? 12.195 1.315 -0.959 1.00 93.81 96 ILE A N 1
ATOM 725 C CA . ILE A 1 96 ? 12.825 2.058 -2.044 1.00 93.81 96 ILE A CA 1
ATOM 726 C C . ILE A 1 96 ? 13.161 3.448 -1.527 1.00 93.81 96 ILE A C 1
ATOM 728 O O . ILE A 1 96 ? 12.288 4.241 -1.169 1.00 93.81 96 ILE A O 1
ATOM 732 N N . SER A 1 97 ? 14.454 3.717 -1.464 1.00 92.44 97 SER A N 1
ATOM 733 C CA . SER A 1 97 ? 15.016 4.978 -1.020 1.00 92.44 97 SER A CA 1
ATOM 734 C C . SER A 1 97 ? 15.482 5.769 -2.234 1.00 92.44 97 SER A C 1
ATOM 736 O O . SER A 1 97 ? 16.347 5.301 -2.970 1.00 92.44 97 SER A O 1
ATOM 738 N N . PHE A 1 98 ? 14.937 6.966 -2.426 1.00 89.12 98 PHE A N 1
ATOM 739 C CA . PHE A 1 98 ? 15.357 7.886 -3.480 1.00 89.12 98 PHE A CA 1
ATOM 740 C C . PHE A 1 98 ? 16.284 8.931 -2.884 1.00 89.12 98 PHE A C 1
ATOM 742 O O . PHE A 1 98 ? 15.933 9.587 -1.898 1.00 89.12 98 PHE A O 1
ATOM 749 N N . GLN A 1 99 ? 17.460 9.079 -3.486 1.00 74.75 99 GLN A N 1
ATOM 750 C CA . GLN A 1 99 ? 18.425 10.086 -3.077 1.00 74.75 99 GLN A CA 1
ATOM 751 C C . GLN A 1 99 ? 18.412 11.228 -4.093 1.00 74.75 99 GLN A C 1
ATOM 753 O O . GLN A 1 99 ? 18.954 11.108 -5.187 1.00 74.75 99 GLN A O 1
ATOM 758 N N . GLU A 1 100 ? 17.786 12.341 -3.724 1.00 67.62 100 GLU A N 1
ATOM 759 C CA . GLU A 1 100 ? 17.887 13.605 -4.451 1.00 67.62 100 GLU A CA 1
ATOM 760 C C . GLU A 1 100 ? 18.683 14.576 -3.572 1.00 67.62 100 GLU A C 1
ATOM 762 O O . GLU A 1 100 ? 18.514 14.552 -2.358 1.00 67.62 100 GLU A O 1
ATOM 767 N N . ASP A 1 101 ? 19.570 15.393 -4.153 1.00 59.88 101 ASP A N 1
ATOM 768 C CA . ASP A 1 101 ? 20.622 16.215 -3.511 1.00 59.88 101 ASP A CA 1
ATOM 769 C C . ASP A 1 101 ? 20.418 16.652 -2.038 1.00 59.88 101 ASP A C 1
ATOM 771 O O . ASP A 1 101 ? 21.390 16.729 -1.279 1.00 59.88 101 ASP A O 1
ATOM 775 N N . ARG A 1 102 ? 19.186 16.997 -1.626 1.00 56.00 102 ARG A N 1
ATOM 776 C CA . ARG A 1 102 ? 18.823 17.391 -0.250 1.00 56.00 102 ARG A CA 1
ATOM 777 C C . ARG A 1 102 ? 17.567 16.728 0.327 1.00 56.00 102 ARG A C 1
ATOM 779 O O . ARG A 1 102 ? 17.338 16.889 1.525 1.00 56.00 102 ARG A O 1
ATOM 786 N N . ASP A 1 103 ? 16.790 16.008 -0.478 1.00 63.88 103 ASP A N 1
ATOM 787 C CA . ASP A 1 103 ? 15.520 15.406 -0.072 1.00 63.88 103 ASP A CA 1
ATOM 788 C C . ASP A 1 103 ? 15.610 13.877 -0.148 1.00 63.88 103 ASP A C 1
ATOM 790 O O . ASP A 1 103 ? 16.103 13.296 -1.114 1.00 63.88 103 ASP A O 1
ATOM 794 N N . TYR A 1 104 ? 15.136 13.222 0.910 1.00 74.50 104 TYR A N 1
ATOM 795 C CA . TYR A 1 104 ? 15.164 11.772 1.048 1.00 74.50 104 TYR A CA 1
ATOM 796 C C . TYR A 1 104 ? 13.734 11.242 1.071 1.00 74.50 104 TYR A C 1
ATOM 798 O O . TYR A 1 104 ? 12.987 11.500 2.021 1.00 74.50 104 TYR A O 1
ATOM 806 N N . TYR A 1 105 ? 13.349 10.507 0.028 1.00 86.69 105 TYR A N 1
ATOM 807 C CA . TYR A 1 105 ? 12.031 9.881 -0.051 1.00 86.69 105 TYR A CA 1
ATOM 808 C C . TYR A 1 105 ? 12.150 8.386 0.210 1.00 86.69 105 TYR A C 1
ATOM 810 O O . TYR A 1 105 ? 12.933 7.690 -0.435 1.00 86.69 105 TYR A O 1
ATOM 818 N N . ILE A 1 106 ? 11.337 7.896 1.145 1.00 89.81 106 ILE A N 1
ATOM 819 C CA . ILE A 1 106 ? 11.206 6.472 1.446 1.00 89.81 106 ILE A CA 1
ATOM 820 C C . ILE A 1 106 ? 9.820 6.025 1.008 1.00 89.81 106 ILE A C 1
ATOM 822 O O . ILE A 1 106 ? 8.821 6.479 1.569 1.00 89.81 106 ILE A O 1
ATOM 826 N N . LEU A 1 107 ? 9.772 5.125 0.034 1.00 91.31 107 LEU A N 1
ATOM 827 C CA . LEU A 1 107 ? 8.557 4.449 -0.415 1.00 91.31 107 LEU A CA 1
ATOM 828 C C . LEU A 1 107 ? 8.729 2.938 -0.233 1.00 91.31 107 LEU A C 1
ATOM 830 O O . LEU A 1 107 ? 9.844 2.452 -0.066 1.00 91.31 107 LEU A O 1
ATOM 834 N N . THR A 1 108 ? 7.637 2.181 -0.275 1.00 95.38 108 THR A N 1
ATOM 835 C CA . THR A 1 108 ? 7.682 0.714 -0.288 1.00 95.38 108 THR A CA 1
ATOM 836 C C . THR A 1 108 ? 7.172 0.197 -1.632 1.00 95.38 108 THR A C 1
ATOM 838 O O . THR A 1 108 ? 6.238 0.758 -2.209 1.00 95.38 108 THR A O 1
ATOM 841 N N . ALA A 1 109 ? 7.786 -0.864 -2.151 1.00 96.19 109 ALA A N 1
ATOM 842 C CA . ALA A 1 109 ? 7.316 -1.539 -3.354 1.00 96.19 109 ALA A CA 1
ATOM 843 C C . ALA A 1 109 ? 5.976 -2.246 -3.092 1.00 96.19 109 ALA A C 1
ATOM 845 O O . ALA A 1 109 ? 5.887 -3.077 -2.191 1.00 96.19 109 ALA A O 1
ATOM 846 N N . CYS A 1 110 ? 4.961 -1.953 -3.905 1.00 96.38 110 CYS A N 1
ATOM 847 C CA . CYS A 1 110 ? 3.698 -2.690 -3.963 1.00 96.38 110 CYS A CA 1
ATOM 848 C C . CYS A 1 110 ? 3.937 -4.091 -4.507 1.00 96.38 110 CYS A C 1
ATOM 850 O O . CYS A 1 110 ? 3.650 -5.095 -3.869 1.00 96.38 110 CYS A O 1
ATOM 852 N N . TYR A 1 111 ? 4.505 -4.176 -5.697 1.00 95.12 111 TYR A N 1
ATOM 853 C CA . TYR A 1 111 ? 4.868 -5.444 -6.301 1.00 95.12 111 TYR A CA 1
ATOM 854 C C . TYR A 1 111 ? 5.871 -5.203 -7.415 1.00 95.12 111 TYR A C 1
ATOM 856 O O . TYR A 1 111 ? 6.024 -4.084 -7.915 1.00 95.12 111 TYR A O 1
ATOM 864 N N . TRP A 1 112 ? 6.507 -6.287 -7.827 1.00 94.06 112 TRP A N 1
ATOM 865 C CA . TRP A 1 112 ? 7.362 -6.318 -8.998 1.00 94.06 112 TRP A CA 1
ATOM 866 C C . TRP A 1 112 ? 6.671 -7.134 -10.083 1.00 94.06 112 TRP A C 1
ATOM 868 O O . TRP A 1 112 ? 6.201 -8.248 -9.834 1.00 94.06 112 TRP A O 1
ATOM 878 N N . LEU A 1 113 ? 6.551 -6.559 -11.277 1.00 91.75 113 LEU A N 1
ATOM 879 C CA . LEU A 1 113 ? 5.953 -7.257 -12.414 1.00 91.75 113 LEU A CA 1
ATOM 880 C C . LEU A 1 113 ? 6.931 -8.295 -12.977 1.00 91.75 113 LEU A C 1
ATOM 882 O O . LEU A 1 113 ? 6.547 -9.410 -13.314 1.00 91.75 113 LEU A O 1
ATOM 886 N N . ASP A 1 114 ? 8.204 -7.923 -13.029 1.00 88.88 114 ASP A N 1
ATOM 887 C CA . ASP A 1 114 ? 9.320 -8.725 -13.510 1.00 88.88 114 ASP A CA 1
ATOM 888 C C . ASP A 1 114 ? 10.605 -8.322 -12.750 1.00 88.88 114 ASP A C 1
ATOM 890 O O . ASP A 1 114 ? 10.535 -7.843 -11.616 1.00 88.88 114 ASP A O 1
ATOM 894 N N . ASN A 1 115 ? 11.781 -8.556 -13.338 1.00 89.94 115 ASN A N 1
ATOM 895 C CA . ASN A 1 115 ? 13.065 -8.182 -12.738 1.00 89.94 115 ASN A CA 1
ATOM 896 C C . ASN A 1 115 ? 13.451 -6.712 -12.996 1.00 89.94 115 ASN A C 1
ATOM 898 O O . ASN A 1 115 ? 14.509 -6.276 -12.565 1.00 89.94 115 ASN A O 1
ATOM 902 N N . SER A 1 116 ? 12.665 -5.940 -13.744 1.00 89.88 116 SER A N 1
ATOM 903 C CA . SER A 1 116 ? 13.008 -4.566 -14.124 1.00 89.88 116 SER A CA 1
ATOM 904 C C . SER A 1 116 ? 11.904 -3.555 -13.844 1.00 89.88 116 SER A C 1
ATOM 906 O O . SER A 1 116 ? 12.172 -2.364 -13.917 1.00 89.88 116 SER A O 1
ATOM 908 N N . LYS A 1 117 ? 10.687 -3.970 -13.485 1.00 93.06 117 LYS A N 1
ATOM 909 C CA . LYS A 1 117 ? 9.573 -3.050 -13.246 1.00 93.06 117 LYS A CA 1
ATOM 910 C C . LYS A 1 117 ? 8.903 -3.269 -11.899 1.00 93.06 117 LYS A C 1
ATOM 912 O O . LYS A 1 117 ? 8.461 -4.373 -11.573 1.00 93.06 117 LYS A O 1
ATOM 917 N N . ALA A 1 118 ? 8.755 -2.179 -11.156 1.00 94.69 118 ALA A N 1
ATOM 918 C CA 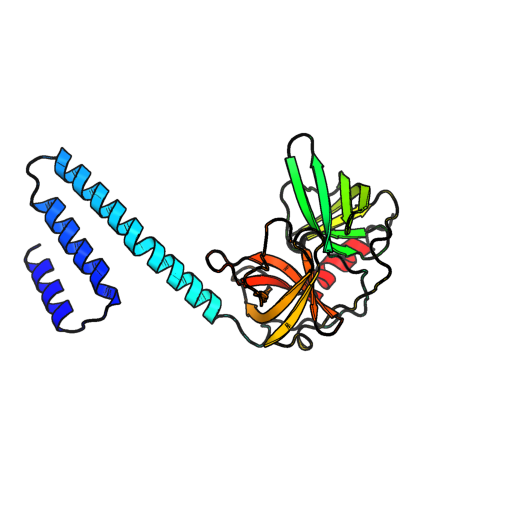. ALA A 1 118 ? 8.046 -2.133 -9.882 1.00 94.69 118 ALA A CA 1
ATOM 919 C C . ALA A 1 118 ? 6.926 -1.104 -9.908 1.00 94.69 118 ALA A C 1
ATOM 921 O O . ALA A 1 118 ? 7.073 -0.022 -10.473 1.00 94.69 118 ALA A O 1
ATOM 922 N N . LEU A 1 119 ? 5.841 -1.414 -9.206 1.00 95.69 119 LEU A N 1
ATOM 923 C CA . LEU A 1 119 ? 4.952 -0.389 -8.681 1.00 95.69 119 LEU A CA 1
ATOM 924 C C . LEU A 1 119 ? 5.395 -0.079 -7.251 1.00 95.69 119 LEU A C 1
ATOM 926 O O . LEU A 1 119 ? 5.520 -0.991 -6.432 1.00 95.69 119 LEU A O 1
ATOM 930 N N . VAL A 1 120 ? 5.621 1.193 -6.936 1.00 94.94 120 VAL A N 1
ATOM 931 C CA . VAL A 1 120 ? 6.025 1.656 -5.605 1.00 94.94 120 VAL A CA 1
ATOM 932 C C . VAL A 1 120 ? 5.078 2.732 -5.111 1.00 94.94 120 VAL A C 1
ATOM 934 O O . VAL A 1 120 ? 4.613 3.557 -5.894 1.00 94.94 120 VAL A O 1
ATOM 937 N N . ALA A 1 121 ? 4.827 2.737 -3.803 1.00 90.06 121 ALA A N 1
ATOM 938 C CA . ALA A 1 121 ? 3.746 3.490 -3.179 1.00 90.06 121 ALA A CA 1
ATOM 939 C C . ALA A 1 121 ? 2.356 3.136 -3.737 1.00 90.06 121 ALA A C 1
ATOM 941 O O . ALA A 1 121 ? 2.163 2.850 -4.912 1.00 90.06 121 ALA A O 1
ATOM 942 N N . ALA A 1 122 ? 1.342 3.199 -2.883 1.00 87.44 122 ALA A N 1
ATOM 943 C CA . ALA A 1 122 ? -0.047 3.016 -3.301 1.00 87.44 122 ALA A CA 1
ATOM 944 C C . ALA A 1 122 ? -0.749 4.372 -3.499 1.00 87.44 122 ALA A C 1
ATOM 946 O O . ALA A 1 122 ? -1.901 4.545 -3.103 1.00 87.44 122 ALA A O 1
ATOM 947 N N . HIS A 1 123 ? -0.023 5.386 -3.979 1.00 88.88 123 HIS A N 1
ATOM 948 C CA . HIS A 1 123 ? -0.546 6.730 -4.231 1.00 88.88 123 HIS A CA 1
ATOM 949 C C . HIS A 1 123 ? 0.449 7.598 -5.005 1.00 88.88 123 HIS A C 1
ATOM 951 O O . HIS A 1 123 ? 1.644 7.305 -5.066 1.00 88.88 123 HIS A O 1
ATOM 957 N N . ARG A 1 124 ? -0.043 8.743 -5.485 1.00 89.62 124 ARG A N 1
ATOM 958 C CA . ARG A 1 124 ? 0.761 9.758 -6.162 1.00 89.62 124 ARG A CA 1
ATOM 959 C C . ARG A 1 124 ? 1.766 10.397 -5.214 1.00 89.62 124 ARG A C 1
ATOM 961 O O . ARG A 1 124 ? 1.376 10.929 -4.173 1.00 89.62 124 ARG A O 1
ATOM 968 N N . VAL A 1 125 ? 3.031 10.460 -5.618 1.00 88.81 125 VAL A N 1
ATOM 969 C CA . VAL A 1 125 ? 4.092 11.103 -4.828 1.00 88.81 125 VAL A CA 1
ATOM 970 C C . VAL A 1 125 ? 4.578 12.365 -5.532 1.00 88.81 125 VAL A C 1
ATOM 972 O O . VAL A 1 125 ? 4.951 12.351 -6.703 1.00 88.81 125 VAL A O 1
ATOM 975 N N . LYS A 1 126 ? 4.558 13.507 -4.841 1.00 88.75 126 LYS A N 1
ATOM 976 C CA . LYS A 1 126 ? 5.069 14.765 -5.405 1.00 88.75 126 LYS A CA 1
ATOM 977 C C . LYS A 1 126 ? 6.586 14.657 -5.619 1.00 88.75 126 LYS A C 1
ATOM 979 O O . LYS A 1 126 ? 7.268 14.127 -4.757 1.00 88.75 126 LYS A O 1
ATOM 984 N N . GLY A 1 127 ? 7.093 15.199 -6.728 1.00 85.56 127 GLY A N 1
ATOM 985 C CA . GLY A 1 127 ? 8.534 15.202 -7.033 1.00 85.56 127 GLY A CA 1
ATOM 986 C C . GLY A 1 127 ? 9.000 14.084 -7.969 1.00 85.56 127 GLY A C 1
ATOM 987 O O . GLY A 1 127 ? 10.154 14.085 -8.360 1.00 85.56 127 GLY A O 1
ATOM 988 N N . PHE A 1 128 ? 8.100 13.198 -8.409 1.00 88.62 128 PHE A N 1
ATOM 989 C CA . PHE A 1 128 ? 8.423 12.082 -9.312 1.00 88.62 128 PHE A CA 1
ATOM 990 C C . PHE A 1 128 ? 7.747 12.235 -10.686 1.00 88.62 128 PHE A C 1
ATOM 992 O O . PHE A 1 128 ? 6.757 11.552 -10.955 1.00 88.62 128 PHE A O 1
ATOM 999 N N . PRO A 1 129 ? 8.161 13.181 -11.547 1.00 88.88 129 PRO A N 1
ATOM 1000 C CA . PRO A 1 129 ? 7.598 13.298 -12.889 1.00 88.88 129 PRO A CA 1
ATOM 1001 C C . PRO A 1 129 ? 8.080 12.160 -13.802 1.00 88.88 129 PRO A C 1
ATOM 1003 O O . PRO A 1 129 ? 9.242 11.755 -13.735 1.00 88.88 129 PRO A O 1
ATOM 1006 N N . SER A 1 130 ? 7.196 11.680 -14.682 1.00 90.19 130 SER A N 1
ATOM 1007 C CA . SER A 1 130 ? 7.529 10.654 -15.678 1.00 90.19 130 SER A CA 1
ATOM 1008 C C . SER A 1 130 ? 8.717 11.053 -16.564 1.00 90.19 130 SER A C 1
ATOM 1010 O O . SER A 1 130 ? 8.882 12.230 -16.889 1.00 90.19 130 SER A O 1
ATOM 1012 N N . GLY A 1 131 ? 9.522 10.069 -16.965 1.00 89.88 131 GLY A N 1
ATOM 1013 C CA . GLY A 1 131 ? 10.738 10.222 -17.768 1.00 89.88 131 GLY A CA 1
ATOM 1014 C C . GLY A 1 131 ? 11.978 10.648 -16.975 1.00 89.88 131 GLY A C 1
ATOM 1015 O O . GLY A 1 131 ? 13.045 10.838 -17.554 1.00 89.88 131 GLY A O 1
ATOM 1016 N N . THR A 1 132 ? 11.862 10.833 -15.657 1.00 91.00 132 THR A N 1
ATOM 1017 C CA . THR A 1 132 ? 13.001 11.219 -14.811 1.00 91.00 132 THR A CA 1
ATOM 1018 C C . THR A 1 132 ? 13.693 9.982 -14.263 1.00 91.00 132 THR A C 1
ATOM 1020 O O . THR A 1 132 ? 13.027 9.073 -13.769 1.00 91.00 132 THR A O 1
ATOM 1023 N N . ILE A 1 133 ? 15.025 9.966 -14.316 1.00 92.06 133 ILE A N 1
ATOM 1024 C CA . ILE A 1 133 ? 15.852 8.886 -13.775 1.00 92.06 133 ILE A CA 1
ATOM 1025 C C . ILE A 1 133 ? 16.403 9.312 -12.419 1.00 92.06 133 ILE A C 1
ATOM 1027 O O . ILE A 1 133 ? 17.051 10.353 -12.310 1.00 92.06 133 ILE A O 1
ATOM 1031 N N . PHE A 1 134 ? 16.180 8.481 -11.405 1.00 91.00 134 PHE A N 1
ATOM 1032 C CA . PHE A 1 134 ? 16.691 8.683 -10.055 1.00 91.00 134 PHE A CA 1
ATOM 1033 C C . PHE A 1 134 ? 17.667 7.567 -9.670 1.00 91.00 134 PHE A C 1
ATOM 1035 O O . PHE A 1 134 ? 17.400 6.397 -9.974 1.00 91.00 134 PHE A O 1
ATOM 1042 N N . PRO A 1 135 ? 18.764 7.883 -8.958 1.00 92.25 135 PRO A N 1
ATOM 1043 C CA . PRO A 1 135 ? 19.484 6.872 -8.203 1.00 92.25 135 PRO A CA 1
ATOM 1044 C C . PRO A 1 135 ? 18.590 6.399 -7.052 1.00 92.25 135 PRO A C 1
ATOM 1046 O O . PRO A 1 135 ? 18.012 7.204 -6.312 1.00 92.25 135 PRO A O 1
ATOM 1049 N N . ILE A 1 136 ? 18.466 5.084 -6.913 1.00 93.19 136 ILE A N 1
ATOM 1050 C CA . ILE A 1 136 ? 17.660 4.465 -5.865 1.00 93.19 136 ILE A CA 1
ATOM 1051 C C . ILE A 1 136 ? 18.477 3.445 -5.086 1.00 93.19 136 ILE A C 1
ATOM 1053 O O . ILE A 1 136 ? 19.409 2.834 -5.604 1.00 93.19 136 ILE A O 1
ATOM 1057 N N . GLN A 1 137 ? 18.077 3.227 -3.843 1.00 93.12 137 GLN A N 1
ATOM 1058 C CA . GLN A 1 137 ? 18.527 2.108 -3.033 1.00 93.12 137 GLN A CA 1
ATOM 1059 C C . GLN A 1 137 ? 17.331 1.209 -2.743 1.00 93.12 137 GLN A C 1
ATOM 1061 O O . GLN A 1 137 ? 16.340 1.661 -2.163 1.00 93.12 137 GLN A O 1
ATOM 1066 N N . VAL A 1 138 ? 17.427 -0.057 -3.140 1.00 93.25 138 VAL A N 1
ATOM 1067 C CA . VAL A 1 138 ? 16.463 -1.091 -2.765 1.00 93.25 138 VAL A CA 1
ATOM 1068 C C . VAL A 1 138 ? 16.982 -1.793 -1.520 1.00 93.25 138 VAL A C 1
ATOM 1070 O O . VAL A 1 138 ? 18.074 -2.359 -1.524 1.00 93.25 138 VAL A O 1
ATOM 1073 N N . ILE A 1 139 ? 16.215 -1.730 -0.435 1.00 90.81 139 ILE A N 1
ATOM 1074 C CA . ILE A 1 139 ? 16.633 -2.217 0.878 1.00 90.81 139 ILE A CA 1
ATOM 1075 C C . ILE A 1 139 ? 15.744 -3.392 1.292 1.00 90.81 139 ILE A C 1
ATOM 1077 O O . ILE A 1 139 ? 14.539 -3.251 1.544 1.00 90.81 139 ILE A O 1
ATOM 1081 N N . THR A 1 140 ? 16.371 -4.561 1.427 1.00 86.38 140 THR A N 1
ATOM 1082 C CA . THR A 1 140 ? 15.720 -5.835 1.757 1.00 86.38 140 THR A CA 1
ATOM 1083 C C . THR A 1 140 ? 16.464 -6.499 2.907 1.00 86.38 140 THR A C 1
ATOM 1085 O O . THR A 1 140 ? 17.615 -6.869 2.735 1.00 86.38 140 THR A O 1
ATOM 1088 N N . LYS A 1 141 ? 15.831 -6.655 4.082 1.00 74.75 141 LYS A N 1
ATOM 1089 C CA . LYS A 1 141 ? 16.321 -7.418 5.261 1.00 74.75 141 LYS A CA 1
ATOM 1090 C C . LYS A 1 141 ? 17.861 -7.559 5.364 1.00 74.75 141 LYS A C 1
ATOM 1092 O O . LYS A 1 141 ? 18.392 -8.665 5.365 1.00 74.75 141 LYS A O 1
ATOM 1097 N N . GLY A 1 142 ? 18.571 -6.431 5.480 1.00 72.81 142 GLY A N 1
ATOM 1098 C CA . GLY A 1 142 ? 20.029 -6.386 5.688 1.00 72.81 142 GLY A CA 1
ATOM 1099 C C . GLY A 1 142 ? 20.893 -6.278 4.423 1.00 72.81 142 GLY A C 1
ATOM 1100 O O . GLY A 1 142 ? 22.109 -6.159 4.541 1.00 72.81 142 GLY A O 1
ATOM 1101 N N . GLN A 1 143 ? 20.288 -6.278 3.238 1.00 85.25 143 GLN A N 1
ATOM 1102 C CA . GLN A 1 143 ? 20.933 -6.014 1.954 1.00 85.25 143 GLN A CA 1
ATOM 1103 C C . GLN A 1 143 ? 20.470 -4.668 1.400 1.00 85.25 143 GLN A C 1
ATOM 1105 O O . GLN A 1 143 ? 19.305 -4.287 1.544 1.00 85.25 143 GLN A O 1
ATOM 1110 N N . VAL A 1 144 ? 21.407 -3.957 0.779 1.00 89.69 144 VAL A N 1
ATOM 1111 C CA . VAL A 1 144 ? 21.174 -2.688 0.094 1.00 89.69 144 VAL A CA 1
ATOM 1112 C C . VAL A 1 144 ? 21.730 -2.834 -1.311 1.00 89.69 144 VAL A C 1
ATOM 1114 O O . VAL A 1 144 ? 22.912 -3.139 -1.469 1.00 89.69 144 VAL A O 1
ATOM 1117 N N . GLU A 1 145 ? 20.881 -2.625 -2.308 1.00 91.06 145 GLU A N 1
ATOM 1118 C CA . GLU A 1 145 ? 21.271 -2.626 -3.714 1.00 91.06 145 GLU A CA 1
ATOM 1119 C C . GLU A 1 145 ? 21.078 -1.234 -4.304 1.00 91.06 145 GLU A C 1
ATOM 1121 O O . GLU A 1 145 ? 19.990 -0.661 -4.238 1.00 91.06 145 GLU A O 1
ATOM 1126 N N . GLU A 1 146 ? 22.154 -0.680 -4.858 1.00 92.06 146 GLU A N 1
ATOM 1127 C CA . GLU A 1 146 ? 22.146 0.629 -5.506 1.00 92.06 146 GLU A CA 1
ATOM 1128 C C . GLU A 1 146 ? 21.833 0.455 -6.990 1.00 92.06 146 GLU A C 1
ATOM 1130 O O . GLU A 1 146 ? 22.553 -0.238 -7.709 1.00 92.06 146 GLU A O 1
ATOM 1135 N N . LEU A 1 147 ? 20.753 1.083 -7.446 1.00 92.31 147 LEU A N 1
ATOM 1136 C CA . LEU A 1 147 ? 20.253 0.983 -8.813 1.00 92.31 147 LEU A CA 1
ATOM 1137 C C . LEU A 1 147 ? 19.937 2.379 -9.361 1.00 92.31 147 LEU A C 1
ATOM 1139 O O . LEU A 1 147 ? 20.033 3.399 -8.677 1.00 92.31 147 LEU A O 1
ATOM 1143 N N . SER A 1 148 ? 19.528 2.431 -10.623 1.00 92.69 148 SER A N 1
ATOM 1144 C CA . SER A 1 148 ? 18.907 3.612 -11.224 1.00 92.69 148 SER A CA 1
ATOM 1145 C C . SER A 1 148 ? 17.547 3.230 -11.781 1.00 92.69 148 SER A C 1
ATOM 1147 O O . SER A 1 148 ? 17.414 2.182 -12.418 1.00 92.69 148 SER A O 1
ATOM 1149 N N . ALA A 1 149 ? 16.549 4.073 -11.535 1.00 93.50 149 ALA A N 1
ATOM 1150 C CA . ALA A 1 149 ? 15.178 3.839 -11.955 1.00 93.50 149 ALA A CA 1
ATOM 1151 C C . ALA A 1 149 ? 14.619 5.049 -12.698 1.00 93.50 149 ALA A C 1
ATOM 1153 O O . ALA A 1 149 ? 14.679 6.172 -12.200 1.00 93.50 149 ALA A O 1
ATOM 1154 N N . GLU A 1 150 ? 14.046 4.806 -13.869 1.00 94.12 150 GLU A N 1
ATOM 1155 C CA . GLU A 1 150 ? 13.194 5.751 -14.575 1.00 94.12 150 GLU A CA 1
ATOM 1156 C C . GLU A 1 150 ? 11.781 5.704 -13.990 1.00 94.12 150 GLU A C 1
ATOM 1158 O O . GLU A 1 150 ? 11.195 4.633 -13.820 1.00 94.12 150 GLU A O 1
ATOM 1163 N N . VAL A 1 151 ? 11.206 6.869 -13.702 1.00 93.81 151 VAL A N 1
ATOM 1164 C CA . VAL A 1 151 ? 9.782 6.980 -13.388 1.00 93.81 151 VAL A CA 1
ATOM 1165 C C . VAL A 1 151 ? 8.998 6.872 -14.689 1.00 93.81 151 VAL A C 1
ATOM 1167 O O . VAL A 1 151 ? 9.010 7.792 -15.500 1.00 93.81 151 VAL A O 1
ATOM 1170 N N . LEU A 1 152 ? 8.280 5.773 -14.886 1.00 93.00 152 LEU A N 1
ATOM 1171 C CA . LEU A 1 152 ? 7.453 5.558 -16.074 1.00 93.00 152 LEU A CA 1
ATOM 1172 C C . LEU A 1 152 ? 6.098 6.265 -15.918 1.00 93.00 152 LEU A C 1
ATOM 1174 O O . LEU A 1 152 ? 5.644 6.995 -16.799 1.00 93.00 152 LEU A O 1
ATOM 1178 N N . ALA A 1 153 ? 5.488 6.143 -14.740 1.00 92.94 153 ALA A N 1
ATOM 1179 C CA . ALA A 1 153 ? 4.215 6.774 -14.405 1.00 92.94 153 ALA A CA 1
ATOM 1180 C C . ALA A 1 153 ? 4.169 7.188 -12.928 1.00 92.94 153 ALA A C 1
ATOM 1182 O O . ALA A 1 153 ? 4.845 6.602 -12.087 1.00 92.94 153 ALA A O 1
ATOM 1183 N N . ASN A 1 154 ? 3.357 8.196 -12.610 1.00 92.94 154 ASN A N 1
ATOM 1184 C CA . ASN A 1 154 ? 3.090 8.633 -11.240 1.00 92.94 154 ASN A CA 1
ATOM 1185 C C . ASN A 1 154 ? 1.666 9.189 -11.138 1.00 92.94 154 ASN A C 1
ATOM 1187 O O . ASN A 1 154 ? 1.397 10.344 -11.497 1.00 92.94 154 ASN A O 1
ATOM 1191 N N . ASP A 1 155 ? 0.759 8.353 -10.653 1.00 90.50 155 ASP A N 1
ATOM 1192 C CA . ASP A 1 155 ? -0.672 8.613 -10.594 1.00 90.50 155 ASP A CA 1
ATOM 1193 C C . ASP A 1 155 ? -1.255 8.242 -9.221 1.00 90.50 155 ASP A C 1
ATOM 1195 O O . ASP A 1 155 ? -0.534 8.010 -8.255 1.00 90.50 155 ASP A O 1
ATOM 1199 N N . ASN A 1 156 ? -2.582 8.217 -9.103 1.00 89.75 156 ASN A N 1
ATOM 1200 C CA . ASN A 1 156 ? -3.243 7.904 -7.835 1.00 89.75 156 ASN A CA 1
ATOM 1201 C C . ASN A 1 156 ? -3.103 6.432 -7.400 1.00 89.75 156 ASN A C 1
ATOM 1203 O O . ASN A 1 156 ? -3.403 6.136 -6.245 1.00 89.75 156 ASN A O 1
ATOM 1207 N N . ASN A 1 157 ? -2.648 5.537 -8.279 1.00 89.88 157 ASN A N 1
ATOM 1208 C CA . ASN A 1 157 ? -2.426 4.124 -7.984 1.00 89.88 157 ASN A CA 1
ATOM 1209 C C . ASN A 1 157 ? -0.994 3.862 -7.499 1.00 89.88 157 ASN A C 1
ATOM 1211 O O . ASN A 1 157 ? -0.790 2.944 -6.707 1.00 89.88 157 ASN A O 1
ATOM 1215 N N . GLY A 1 158 ? -0.028 4.687 -7.913 1.00 93.06 158 GLY A N 1
ATOM 1216 C CA . GLY A 1 158 ? 1.347 4.626 -7.428 1.00 93.06 158 GLY A CA 1
ATOM 1217 C C . GLY A 1 158 ? 2.360 5.270 -8.368 1.00 93.06 158 GLY A C 1
ATOM 1218 O O . GLY A 1 158 ? 2.019 5.992 -9.306 1.00 93.06 158 GLY A O 1
ATOM 1219 N N . VAL A 1 159 ? 3.632 4.988 -8.103 1.00 94.19 159 VAL A N 1
ATOM 1220 C CA . VAL A 1 159 ? 4.768 5.359 -8.948 1.00 94.19 159 VAL A CA 1
ATOM 1221 C C . VAL A 1 159 ? 5.289 4.095 -9.623 1.00 94.19 159 VAL A C 1
ATOM 1223 O O . VAL A 1 159 ? 5.706 3.149 -8.959 1.00 94.19 159 VAL A O 1
ATOM 1226 N N . VAL A 1 160 ? 5.259 4.061 -10.949 1.00 94.94 160 VAL A N 1
ATOM 1227 C CA . VAL A 1 160 ? 5.814 2.956 -11.732 1.00 94.94 160 VAL A CA 1
ATOM 1228 C C . VAL A 1 160 ? 7.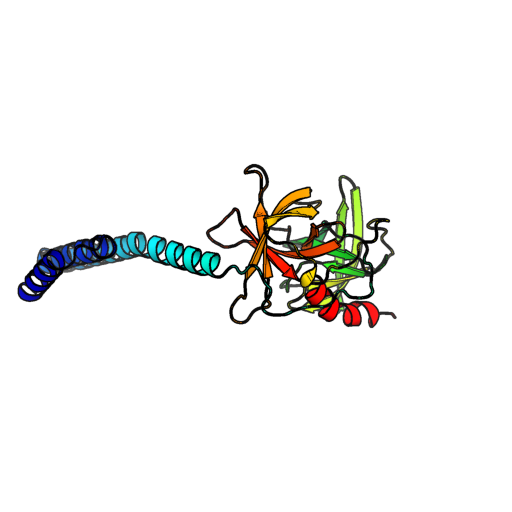279 3.251 -12.017 1.00 94.94 160 VAL A C 1
ATOM 1230 O O . VAL A 1 160 ? 7.603 4.295 -12.583 1.00 94.94 160 VAL A O 1
ATOM 1233 N N . LEU A 1 161 ? 8.151 2.322 -11.643 1.00 94.12 161 LEU A N 1
ATOM 1234 C CA . LEU A 1 161 ? 9.587 2.391 -11.870 1.00 94.12 161 LEU A CA 1
ATOM 1235 C C . LEU A 1 161 ? 10.011 1.372 -12.926 1.00 94.12 161 LEU A C 1
ATOM 1237 O O . LEU A 1 161 ? 9.637 0.204 -12.827 1.00 94.12 161 LEU A O 1
ATOM 1241 N N . GLY A 1 162 ? 10.831 1.808 -13.879 1.00 93.81 162 GLY A N 1
ATOM 1242 C CA . GLY A 1 162 ? 11.612 0.956 -14.771 1.00 93.81 162 GLY A CA 1
ATOM 1243 C C . GLY A 1 162 ? 13.087 1.022 -14.384 1.00 93.81 162 GLY A C 1
ATOM 1244 O O . GLY A 1 162 ? 13.683 2.095 -14.367 1.00 93.81 162 GLY A O 1
ATOM 1245 N N . LEU A 1 163 ? 13.686 -0.107 -14.036 1.00 91.38 163 LEU A N 1
ATOM 1246 C CA . LEU A 1 163 ? 15.082 -0.200 -13.637 1.00 91.38 163 LEU A CA 1
ATOM 1247 C C . LEU A 1 163 ? 15.996 -0.234 -14.861 1.00 91.38 163 LEU A C 1
ATOM 1249 O O . LEU A 1 163 ? 15.733 -0.942 -15.831 1.00 91.38 163 LEU A O 1
ATOM 1253 N N . ALA A 1 164 ? 17.121 0.473 -14.773 1.00 84.19 164 ALA A N 1
ATOM 1254 C CA . ALA A 1 164 ? 18.168 0.429 -15.793 1.00 84.19 164 ALA A CA 1
ATOM 1255 C C . ALA A 1 164 ? 18.899 -0.928 -15.839 1.00 84.19 164 ALA A C 1
ATOM 1257 O O . ALA A 1 164 ? 19.493 -1.288 -16.855 1.00 84.19 164 ALA A O 1
ATOM 1258 N N . THR A 1 165 ? 18.869 -1.676 -14.735 1.00 84.12 165 THR A N 1
ATOM 1259 C CA . THR A 1 165 ? 19.485 -2.996 -14.579 1.00 84.12 165 THR A CA 1
ATOM 1260 C C . THR A 1 165 ? 18.502 -3.950 -13.919 1.00 84.12 165 THR A C 1
ATOM 1262 O O . THR A 1 165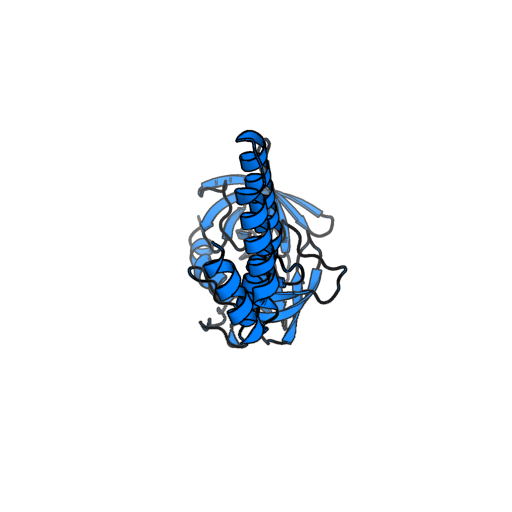 ? 17.724 -3.531 -13.063 1.00 84.12 165 THR A O 1
ATOM 1265 N N . GLU A 1 166 ? 18.552 -5.232 -14.284 1.00 83.94 166 GLU A N 1
ATOM 1266 C CA . GLU A 1 166 ? 17.725 -6.242 -13.623 1.00 83.94 166 GLU A CA 1
ATOM 1267 C C . GLU A 1 166 ? 18.031 -6.326 -12.122 1.00 83.94 166 GLU A C 1
ATOM 1269 O O . GLU A 1 166 ? 19.184 -6.307 -11.695 1.00 83.94 166 GLU A O 1
ATOM 1274 N N . PHE A 1 167 ? 16.968 -6.470 -11.344 1.00 83.81 167 PHE A N 1
ATOM 1275 C CA . PHE A 1 167 ? 16.939 -6.704 -9.914 1.00 83.81 167 PHE A CA 1
ATOM 1276 C C . PHE A 1 167 ? 16.071 -7.933 -9.647 1.00 83.81 167 PHE A C 1
ATOM 1278 O O . PHE A 1 167 ? 15.005 -8.101 -10.237 1.00 83.81 167 PHE A O 1
ATOM 1285 N N . LEU A 1 168 ? 16.514 -8.812 -8.753 1.00 83.44 168 LEU A N 1
ATOM 1286 C CA . LEU A 1 168 ? 15.781 -10.021 -8.377 1.00 83.44 168 LEU A CA 1
ATOM 1287 C C . LEU A 1 168 ? 15.179 -9.826 -6.977 1.00 83.44 168 LEU A C 1
ATOM 1289 O O . LEU A 1 168 ? 15.802 -10.216 -5.992 1.00 83.44 168 LEU A O 1
ATOM 1293 N N . PRO A 1 169 ? 13.971 -9.239 -6.863 1.00 69.00 169 PRO A N 1
ATOM 1294 C CA . PRO A 1 169 ? 13.390 -8.843 -5.579 1.00 69.00 169 PRO A CA 1
ATOM 1295 C C . PRO A 1 169 ? 13.083 -10.042 -4.682 1.00 69.00 169 PRO A C 1
ATOM 1297 O O . PRO A 1 169 ? 13.438 -10.054 -3.504 1.00 69.00 169 PRO A O 1
ATOM 1300 N N . THR A 1 170 ? 12.392 -11.042 -5.240 1.00 76.31 170 THR A N 1
ATOM 1301 C CA . THR A 1 170 ? 12.042 -12.317 -4.605 1.00 76.31 170 THR A CA 1
ATOM 1302 C C . THR A 1 170 ? 11.782 -13.370 -5.695 1.00 76.31 170 THR A C 1
ATOM 1304 O O . THR A 1 170 ? 11.411 -13.042 -6.831 1.00 76.31 170 THR A O 1
ATOM 1307 N N . SER A 1 171 ? 11.938 -14.652 -5.358 1.00 75.38 171 SER A N 1
ATOM 1308 C CA . SER A 1 171 ? 11.458 -15.769 -6.185 1.00 75.38 171 SER A CA 1
ATOM 1309 C C . SER A 1 171 ? 9.946 -15.977 -6.104 1.00 75.38 171 SER A C 1
ATOM 1311 O O . SER A 1 171 ? 9.374 -16.637 -6.971 1.00 75.38 171 SER A O 1
ATOM 1313 N N . ASP A 1 172 ? 9.314 -15.444 -5.065 1.00 82.69 172 ASP A N 1
ATOM 1314 C CA . ASP A 1 172 ? 7.966 -15.807 -4.665 1.00 82.69 172 ASP A CA 1
ATOM 1315 C C . ASP A 1 172 ? 6.944 -14.994 -5.455 1.00 82.69 172 ASP A C 1
ATOM 1317 O O . ASP A 1 172 ? 6.877 -13.763 -5.375 1.00 82.69 172 ASP A O 1
ATOM 1321 N N . LEU A 1 173 ? 6.134 -15.719 -6.219 1.00 91.50 173 LEU A N 1
ATOM 1322 C CA . LEU A 1 173 ? 5.034 -15.178 -6.996 1.00 91.50 173 LEU A CA 1
ATOM 1323 C C . LEU A 1 173 ? 3.742 -15.277 -6.194 1.00 91.50 173 LEU A C 1
ATOM 1325 O O . LEU A 1 173 ? 3.373 -16.350 -5.716 1.00 91.50 173 LEU A O 1
ATOM 1329 N N . TYR A 1 174 ? 3.044 -14.153 -6.083 1.00 94.75 174 TYR A N 1
ATOM 1330 C CA . TYR A 1 174 ? 1.776 -14.047 -5.384 1.00 94.75 174 TYR A CA 1
ATOM 1331 C C . TYR A 1 174 ? 0.656 -13.712 -6.369 1.00 94.75 174 TYR A C 1
ATOM 1333 O O . TYR A 1 174 ? 0.788 -12.775 -7.165 1.00 94.75 174 TYR A O 1
ATOM 1341 N N . PRO A 1 175 ? -0.467 -14.446 -6.330 1.00 96.44 175 PRO A N 1
ATOM 1342 C CA . PRO A 1 175 ? -1.676 -14.032 -7.021 1.00 96.44 175 PRO A CA 1
ATOM 1343 C C . PRO A 1 175 ? -2.301 -12.810 -6.336 1.00 96.44 175 PRO A C 1
ATOM 1345 O O . PRO A 1 175 ? -2.171 -12.604 -5.124 1.00 96.44 175 PRO A O 1
ATOM 1348 N N . ILE A 1 176 ? -3.045 -12.034 -7.118 1.00 96.56 176 ILE A N 1
ATOM 1349 C CA . ILE A 1 176 ? -3.866 -10.929 -6.618 1.00 96.56 176 ILE A CA 1
ATOM 1350 C C . ILE A 1 176 ? -5.283 -11.451 -6.361 1.00 96.56 176 ILE A C 1
ATOM 1352 O O . ILE A 1 176 ? -5.849 -12.166 -7.188 1.00 96.56 176 ILE A O 1
ATOM 1356 N N . ALA A 1 177 ? -5.836 -11.132 -5.192 1.00 96.94 177 ALA A N 1
ATOM 1357 C CA . ALA A 1 177 ? -7.174 -11.557 -4.799 1.00 96.94 177 ALA A CA 1
ATOM 1358 C C . ALA A 1 177 ? -8.261 -10.757 -5.527 1.00 96.94 177 ALA A C 1
ATOM 1360 O O . ALA A 1 177 ? -8.127 -9.547 -5.710 1.00 96.94 177 ALA A O 1
ATOM 1361 N N . ALA A 1 178 ? -9.373 -11.413 -5.863 1.00 96.50 178 ALA A N 1
ATOM 1362 C CA . ALA A 1 178 ? -10.622 -10.701 -6.122 1.00 96.50 178 ALA A CA 1
ATOM 1363 C C . ALA A 1 178 ? -11.147 -10.097 -4.811 1.00 96.50 178 ALA A C 1
ATOM 1365 O O . ALA A 1 178 ? -10.881 -10.629 -3.731 1.00 96.50 178 ALA A O 1
ATOM 1366 N N . THR A 1 179 ? -11.967 -9.046 -4.875 1.00 96.25 179 THR A N 1
ATOM 1367 C CA . THR A 1 179 ? -12.548 -8.484 -3.640 1.00 96.25 179 THR A CA 1
ATOM 1368 C C . THR A 1 179 ? -13.463 -9.473 -2.918 1.00 96.25 179 THR A C 1
ATOM 1370 O O . THR A 1 179 ? -13.498 -9.472 -1.695 1.00 96.25 179 THR A O 1
ATOM 1373 N N . SER A 1 180 ? -14.115 -10.386 -3.647 1.00 96.00 180 SER A N 1
ATOM 1374 C CA . SER A 1 180 ? -14.927 -11.473 -3.077 1.00 96.00 180 SER A CA 1
ATOM 1375 C C . SER A 1 180 ? -14.121 -12.523 -2.300 1.00 96.00 180 SER A C 1
ATOM 1377 O O . SER A 1 180 ? -14.703 -13.399 -1.670 1.00 96.00 180 SER A O 1
ATOM 1379 N N . GLU A 1 181 ? -12.790 -12.504 -2.401 1.00 96.94 181 GLU A N 1
ATOM 1380 C CA . GLU A 1 181 ? -11.898 -13.429 -1.690 1.00 96.94 181 GLU A CA 1
ATOM 1381 C C . GLU A 1 181 ? -11.314 -12.816 -0.410 1.00 96.94 181 GLU A C 1
ATOM 1383 O O . GLU A 1 181 ? -10.665 -13.519 0.367 1.00 96.94 181 GLU A O 1
ATOM 1388 N N . ILE A 1 182 ? -11.537 -11.517 -0.191 1.00 97.81 182 ILE A N 1
ATOM 1389 C CA . ILE A 1 182 ? -11.125 -10.807 1.017 1.00 97.81 182 ILE A CA 1
ATOM 1390 C C . ILE A 1 182 ? -12.115 -11.156 2.125 1.00 97.81 182 ILE A C 1
ATOM 1392 O O . ILE A 1 182 ? -13.313 -10.919 2.002 1.00 97.81 182 ILE A O 1
ATOM 1396 N N . VAL A 1 183 ? -11.614 -11.715 3.223 1.00 97.75 183 VAL A N 1
ATOM 1397 C CA . VAL A 1 183 ? -12.447 -12.163 4.339 1.00 97.75 183 VAL A CA 1
ATOM 1398 C C . VAL A 1 183 ? -12.328 -11.182 5.497 1.00 97.75 183 VAL A C 1
ATOM 1400 O O . VAL A 1 183 ? -11.291 -11.094 6.162 1.00 97.75 183 VAL A O 1
ATOM 1403 N N . VAL A 1 184 ? -13.417 -10.464 5.757 1.00 97.88 184 VAL A N 1
ATOM 1404 C CA . VAL A 1 184 ? -13.536 -9.534 6.884 1.00 97.88 184 VAL A CA 1
ATOM 1405 C C . VAL A 1 184 ? -13.530 -10.290 8.218 1.00 97.88 184 VAL A C 1
ATOM 1407 O O . VAL A 1 184 ? -14.016 -11.416 8.331 1.00 97.88 184 VAL A O 1
ATOM 1410 N N . GLY A 1 185 ? -12.911 -9.692 9.237 1.00 97.44 185 GLY A N 1
ATOM 1411 C CA . GLY A 1 185 ? -12.733 -10.277 10.567 1.00 97.44 185 GLY A CA 1
ATOM 1412 C C . GLY A 1 185 ? -11.653 -11.359 10.642 1.00 97.44 185 GLY A C 1
ATOM 1413 O O . GLY A 1 185 ? -11.483 -11.977 11.693 1.00 97.44 185 GLY A O 1
ATOM 1414 N N . ARG A 1 186 ? -10.922 -11.611 9.549 1.00 97.88 186 ARG A N 1
ATOM 1415 C CA . ARG A 1 186 ? -9.810 -12.566 9.510 1.00 97.88 186 ARG A CA 1
ATOM 1416 C C . ARG A 1 186 ? -8.465 -11.864 9.466 1.00 97.88 186 ARG A C 1
ATOM 1418 O O . ARG A 1 186 ? -8.347 -10.721 9.024 1.00 97.88 186 ARG A O 1
ATOM 1425 N N . GLU A 1 187 ? -7.461 -12.596 9.932 1.00 98.12 187 GLU A N 1
ATOM 1426 C CA . GLU A 1 187 ? -6.072 -12.167 9.884 1.00 98.12 187 GLU A CA 1
ATOM 1427 C C . GLU A 1 187 ? -5.584 -12.047 8.439 1.00 98.12 187 GLU A C 1
ATOM 1429 O O . GLU A 1 187 ? -5.990 -12.793 7.544 1.00 98.12 187 GLU A O 1
ATOM 1434 N N . ALA A 1 188 ? -4.709 -11.078 8.240 1.00 98.44 188 ALA A N 1
ATOM 1435 C CA . ALA A 1 188 ? -3.860 -10.876 7.086 1.00 98.44 188 ALA A CA 1
ATOM 1436 C C . ALA A 1 188 ? -2.468 -10.489 7.609 1.00 98.44 188 ALA A C 1
ATOM 1438 O O . ALA A 1 188 ? -2.295 -10.207 8.795 1.00 98.44 188 ALA A O 1
ATOM 1439 N N . GLU A 1 189 ? -1.469 -10.457 6.742 1.00 97.88 189 GLU A N 1
ATOM 1440 C CA . GLU A 1 189 ? -0.113 -10.048 7.094 1.00 97.88 189 GLU A CA 1
ATOM 1441 C C . GLU A 1 189 ? 0.298 -8.856 6.234 1.00 97.88 189 GLU A C 1
ATOM 1443 O O . GLU A 1 189 ? 0.162 -8.895 5.009 1.00 97.88 189 GLU A O 1
ATOM 1448 N N . ILE A 1 190 ? 0.795 -7.791 6.866 1.00 97.00 190 ILE A N 1
ATOM 1449 C CA . ILE A 1 190 ? 1.482 -6.726 6.136 1.00 97.00 190 ILE A CA 1
ATOM 1450 C C . ILE A 1 190 ? 2.940 -7.124 5.934 1.00 97.00 190 ILE A C 1
ATOM 1452 O O . ILE A 1 190 ? 3.602 -7.578 6.865 1.00 97.00 190 ILE A O 1
ATOM 1456 N N . ILE A 1 191 ? 3.450 -6.937 4.721 1.00 95.25 191 ILE A N 1
ATOM 1457 C CA . ILE A 1 191 ? 4.823 -7.273 4.351 1.00 95.25 191 ILE A CA 1
ATOM 1458 C C . ILE A 1 191 ? 5.596 -5.977 4.105 1.00 95.25 191 ILE A C 1
ATOM 1460 O O . ILE A 1 191 ? 5.311 -5.237 3.169 1.00 95.25 191 ILE A O 1
ATOM 1464 N N . SER A 1 192 ? 6.589 -5.683 4.943 1.00 93.81 192 SER A N 1
ATOM 1465 C CA . SER A 1 192 ? 7.446 -4.503 4.781 1.00 93.81 192 SER A CA 1
ATOM 1466 C C . SER A 1 192 ? 8.844 -4.751 5.347 1.00 93.81 192 SER A C 1
ATOM 1468 O O . SER A 1 192 ? 8.993 -5.321 6.430 1.00 93.81 192 SER A O 1
ATOM 1470 N N . SER A 1 193 ? 9.886 -4.300 4.645 1.00 91.50 193 SER A N 1
ATOM 1471 C CA . SER A 1 193 ? 11.253 -4.262 5.173 1.00 91.50 193 SER A CA 1
ATOM 1472 C C . SER A 1 193 ? 11.519 -3.021 6.030 1.00 91.50 193 SER A C 1
ATOM 1474 O O . SER A 1 193 ? 12.391 -3.080 6.893 1.00 91.50 193 SER A O 1
ATOM 1476 N N . TYR A 1 194 ? 10.753 -1.936 5.847 1.00 87.00 194 TYR A N 1
ATOM 1477 C CA . TYR A 1 194 ? 10.908 -0.691 6.609 1.00 87.00 194 TYR A CA 1
ATOM 1478 C C . TYR A 1 194 ? 10.176 -0.728 7.958 1.00 87.00 194 TYR A C 1
ATOM 1480 O O . TYR A 1 194 ? 10.760 -0.411 8.991 1.00 87.00 194 TYR A O 1
ATOM 1488 N N . GLY A 1 195 ? 8.898 -1.132 7.956 1.00 84.75 195 GLY A N 1
ATOM 1489 C CA . GLY A 1 195 ? 8.059 -1.215 9.163 1.00 84.75 195 GLY A CA 1
ATOM 1490 C C . GLY A 1 195 ? 8.003 -2.599 9.815 1.00 84.75 195 GLY A C 1
ATOM 1491 O O . GLY A 1 195 ? 7.406 -2.750 10.876 1.00 84.75 195 GLY A O 1
ATOM 1492 N N . GLY A 1 196 ? 8.624 -3.602 9.191 1.00 90.19 196 GLY A N 1
ATOM 1493 C CA . GLY A 1 196 ? 8.520 -5.001 9.595 1.00 90.19 196 GLY A CA 1
ATOM 1494 C C . GLY A 1 196 ? 7.305 -5.710 8.995 1.00 90.19 196 GLY A C 1
ATOM 1495 O O . GLY A 1 196 ? 6.427 -5.096 8.389 1.00 90.19 196 GLY A O 1
ATOM 1496 N N . CYS A 1 197 ? 7.289 -7.034 9.145 1.00 93.94 197 CYS A N 1
ATOM 1497 C CA . CYS A 1 197 ? 6.156 -7.877 8.767 1.00 93.94 197 CYS A CA 1
ATOM 1498 C C . CYS A 1 197 ? 5.397 -8.262 10.036 1.00 93.94 197 CYS A C 1
ATOM 1500 O O . CYS A 1 197 ? 6.030 -8.712 10.995 1.00 93.94 197 CYS A O 1
ATOM 1502 N N . PHE A 1 198 ? 4.083 -8.052 10.061 1.00 96.44 198 PHE A N 1
ATOM 1503 C CA . PHE A 1 198 ? 3.265 -8.315 11.245 1.00 96.44 198 PHE A CA 1
ATOM 1504 C C . PHE A 1 198 ? 1.800 -8.599 10.883 1.00 96.44 198 PHE A C 1
ATOM 1506 O O . PHE A 1 198 ? 1.332 -8.200 9.810 1.00 96.44 198 PHE A O 1
ATOM 1513 N N . PRO A 1 199 ? 1.056 -9.298 11.756 1.00 97.31 199 PRO A N 1
ATOM 1514 C CA . PRO A 1 199 ? -0.326 -9.644 11.478 1.00 97.31 199 PRO A CA 1
ATOM 1515 C C . PRO A 1 199 ? -1.278 -8.470 11.758 1.00 97.31 199 PRO A C 1
ATOM 1517 O O . PRO A 1 199 ? -1.091 -7.668 12.678 1.00 97.31 199 PRO A O 1
ATOM 1520 N N . VAL A 1 200 ? -2.335 -8.390 10.958 1.00 97.94 200 VAL A N 1
ATOM 1521 C CA . VAL A 1 200 ? -3.406 -7.388 11.026 1.00 97.94 200 VAL A CA 1
ATOM 1522 C C . VAL A 1 200 ? -4.763 -8.068 10.837 1.00 97.94 200 VAL A C 1
ATOM 1524 O O . VAL A 1 200 ? -4.839 -9.149 10.262 1.00 97.94 200 VAL A O 1
ATOM 1527 N N . ILE A 1 201 ? -5.852 -7.446 11.281 1.00 98.12 201 ILE A N 1
ATOM 1528 C CA . ILE A 1 201 ? -7.223 -7.902 11.016 1.00 98.12 201 ILE A CA 1
ATOM 1529 C C . ILE A 1 201 ? -7.834 -7.056 9.910 1.00 98.12 201 ILE A C 1
ATOM 1531 O O . ILE A 1 201 ? -7.801 -5.828 9.973 1.00 98.12 201 ILE A O 1
ATOM 1535 N N . VAL A 1 202 ? -8.458 -7.699 8.925 1.00 98.31 202 VAL A N 1
ATOM 1536 C CA . VAL A 1 202 ? -9.273 -6.998 7.927 1.00 98.31 202 VAL A CA 1
ATOM 1537 C C . VAL A 1 202 ? -10.578 -6.546 8.580 1.00 98.31 202 VAL A C 1
ATOM 1539 O O . VAL A 1 202 ? -11.378 -7.372 9.015 1.00 98.31 202 VAL A O 1
ATOM 1542 N N . LYS A 1 203 ? -10.810 -5.236 8.658 1.00 97.44 203 LYS A N 1
ATOM 1543 C CA . LYS A 1 203 ? -12.012 -4.650 9.276 1.00 97.44 203 LYS A CA 1
ATOM 1544 C C . LYS A 1 203 ? -13.165 -4.464 8.311 1.00 97.44 203 LYS A C 1
ATOM 1546 O O . LYS A 1 203 ? -14.300 -4.405 8.766 1.00 97.44 203 LYS A O 1
ATOM 1551 N N . GLY A 1 204 ? -12.872 -4.386 7.018 1.00 97.06 204 GLY A N 1
ATOM 1552 C CA . GLY A 1 204 ? -13.872 -4.192 5.981 1.00 97.06 204 GLY A CA 1
ATOM 1553 C C . GLY A 1 204 ? -13.409 -3.212 4.917 1.00 97.06 204 GLY A C 1
ATOM 1554 O O . GLY A 1 204 ? -12.209 -3.016 4.713 1.00 97.06 204 GLY A O 1
ATOM 1555 N N . PHE A 1 205 ? -14.379 -2.583 4.272 1.00 96.19 205 PHE A N 1
ATOM 1556 C CA . PHE A 1 205 ? -14.207 -1.653 3.171 1.00 96.19 205 PHE A CA 1
ATOM 1557 C C . PHE A 1 205 ? -14.729 -0.276 3.557 1.00 96.19 205 PHE A C 1
ATOM 1559 O O . PHE A 1 205 ? -15.761 -0.147 4.221 1.00 96.19 205 PHE A O 1
ATOM 1566 N N . LEU A 1 206 ? -14.001 0.760 3.155 1.00 93.81 206 LEU A N 1
ATOM 1567 C CA . LEU A 1 206 ? -14.384 2.146 3.366 1.00 93.81 206 LEU A CA 1
ATOM 1568 C C . LEU A 1 206 ? -14.369 2.892 2.036 1.00 93.81 206 LEU A C 1
ATOM 1570 O O . LEU A 1 206 ? -13.310 3.115 1.443 1.00 93.81 206 LEU A O 1
ATOM 1574 N N . ASP A 1 207 ? -15.549 3.340 1.620 1.00 87.56 207 ASP A N 1
ATOM 1575 C CA . ASP A 1 207 ? -15.697 4.291 0.527 1.00 87.56 207 ASP A CA 1
ATOM 1576 C C . ASP A 1 207 ? -15.303 5.695 1.009 1.00 87.56 207 ASP A C 1
ATOM 1578 O O . ASP A 1 207 ? -15.963 6.332 1.841 1.00 87.56 207 ASP A O 1
ATOM 1582 N N . MET A 1 208 ? -14.185 6.192 0.504 1.00 75.62 208 MET A N 1
ATOM 1583 C CA . MET A 1 208 ? -13.710 7.536 0.787 1.00 75.62 208 MET A CA 1
ATOM 1584 C C . MET A 1 208 ? -14.313 8.469 -0.263 1.00 75.62 208 MET A C 1
ATOM 1586 O O . MET A 1 208 ? -13.976 8.376 -1.435 1.00 75.62 208 MET A O 1
ATOM 1590 N N . VAL A 1 209 ? -15.191 9.392 0.152 1.00 68.12 209 VAL A N 1
ATOM 1591 C CA . VAL A 1 209 ? -15.881 10.322 -0.763 1.00 68.12 209 VAL A CA 1
ATOM 1592 C C . VAL A 1 209 ? -14.865 10.974 -1.703 1.00 68.12 209 VAL A C 1
ATOM 1594 O O . VAL A 1 209 ? -13.922 11.610 -1.232 1.00 68.12 209 VAL A O 1
ATOM 1597 N N . SER A 1 210 ? -15.073 10.849 -3.020 1.00 62.09 210 SER A N 1
ATOM 1598 C CA . SER A 1 210 ? -14.188 11.340 -4.100 1.00 62.09 210 SER A CA 1
ATOM 1599 C C . SER A 1 210 ? -12.818 10.653 -4.240 1.00 62.09 210 SER A C 1
ATOM 1601 O O . SER A 1 210 ? -11.948 11.150 -4.955 1.00 62.09 210 SER A O 1
ATOM 1603 N N . GLN A 1 211 ? -12.623 9.505 -3.597 1.00 70.00 211 GLN A N 1
ATOM 1604 C CA . GLN A 1 211 ? -11.453 8.641 -3.742 1.00 70.00 211 GLN A CA 1
ATOM 1605 C C . GLN A 1 211 ? -11.881 7.206 -4.081 1.00 70.00 211 GLN A C 1
ATOM 1607 O O . GLN A 1 211 ? -13.065 6.897 -4.153 1.00 70.00 211 GLN A O 1
ATOM 1612 N N . GLN A 1 212 ? -10.897 6.341 -4.326 1.00 82.31 212 GLN A N 1
ATOM 1613 C CA . GLN A 1 212 ? -11.125 4.905 -4.485 1.00 82.31 212 GLN A CA 1
ATOM 1614 C C . GLN A 1 212 ? -11.509 4.275 -3.143 1.00 82.31 212 GLN A C 1
ATOM 1616 O O . GLN A 1 212 ? -10.994 4.689 -2.097 1.00 82.31 212 GLN A O 1
ATOM 1621 N N . GLU A 1 213 ? -12.345 3.243 -3.195 1.00 91.06 213 GLU A N 1
ATOM 1622 C CA . GLU A 1 213 ? -12.644 2.388 -2.050 1.00 91.06 213 GLU A CA 1
ATOM 1623 C C . GLU A 1 213 ? -11.359 1.757 -1.490 1.00 91.06 213 GLU A C 1
ATOM 1625 O O . GLU A 1 213 ? -10.428 1.412 -2.226 1.00 91.06 213 GLU A O 1
ATOM 1630 N N . LYS A 1 214 ? -11.278 1.646 -0.162 1.00 94.31 214 LYS A N 1
ATOM 1631 C CA . LYS A 1 214 ? -10.101 1.122 0.539 1.00 94.31 214 LYS A CA 1
ATOM 1632 C C . LYS A 1 214 ? -10.468 -0.087 1.381 1.00 94.31 214 LYS A C 1
ATOM 1634 O O . LYS A 1 214 ? -11.513 -0.102 2.023 1.00 94.31 214 LYS A O 1
ATOM 1639 N N . VAL A 1 215 ? -9.551 -1.045 1.467 1.00 96.88 215 VAL A N 1
ATOM 1640 C CA . VAL A 1 215 ? -9.571 -2.065 2.521 1.00 96.88 215 VAL A CA 1
ATOM 1641 C C . VAL A 1 215 ? -9.050 -1.424 3.803 1.00 96.88 215 VAL A C 1
ATOM 1643 O O . VAL A 1 215 ? -7.991 -0.792 3.802 1.00 96.88 215 VAL A O 1
ATOM 1646 N N . VAL A 1 216 ? -9.783 -1.584 4.898 1.00 97.12 216 VAL A N 1
ATOM 1647 C CA . VAL A 1 216 ? -9.372 -1.124 6.225 1.00 97.12 216 VAL A CA 1
ATOM 1648 C C . VAL A 1 216 ? -8.781 -2.294 6.994 1.00 97.12 216 VAL A C 1
ATOM 1650 O O . VAL A 1 216 ? -9.405 -3.349 7.114 1.00 97.12 216 VAL A O 1
ATOM 1653 N N . ILE A 1 217 ? -7.586 -2.094 7.540 1.00 97.56 217 ILE A N 1
ATOM 1654 C CA . ILE A 1 217 ? -6.905 -3.070 8.389 1.00 97.56 217 ILE A CA 1
ATOM 1655 C C . ILE A 1 217 ? -6.646 -2.488 9.774 1.00 97.56 217 ILE A C 1
ATOM 1657 O O . ILE A 1 217 ? -6.413 -1.288 9.919 1.00 97.56 217 ILE A O 1
ATOM 1661 N N . GLU A 1 218 ? -6.668 -3.351 10.782 1.00 96.81 218 GLU A N 1
ATOM 1662 C CA . GLU A 1 218 ? -6.368 -3.022 12.173 1.00 96.81 218 GLU A CA 1
ATOM 1663 C C . GLU A 1 218 ? -5.156 -3.820 12.654 1.00 96.81 218 GLU A C 1
ATOM 1665 O O . GLU A 1 218 ? -5.079 -5.026 12.424 1.00 96.81 218 GLU A O 1
ATOM 1670 N N . ARG A 1 219 ? -4.206 -3.173 13.330 1.00 94.44 219 ARG A N 1
ATOM 1671 C CA . ARG A 1 219 ? -3.091 -3.893 13.969 1.00 94.44 219 ARG A CA 1
ATOM 1672 C C . ARG A 1 219 ? -3.591 -4.786 15.108 1.00 94.44 219 ARG A C 1
ATOM 1674 O O . ARG A 1 219 ? -4.498 -4.401 15.837 1.00 94.44 219 ARG A O 1
ATOM 1681 N N . ILE A 1 220 ? -2.973 -5.954 15.286 1.00 94.69 220 ILE A N 1
ATOM 1682 C CA . ILE A 1 220 ? -3.335 -6.880 16.373 1.00 94.69 220 ILE A CA 1
ATOM 1683 C C . ILE A 1 220 ? -2.597 -6.535 17.666 1.00 94.69 220 ILE A C 1
ATOM 1685 O O . ILE A 1 220 ? -3.208 -6.514 18.733 1.00 94.69 220 ILE A O 1
ATOM 1689 N N . ASN A 1 221 ? -1.293 -6.255 17.581 1.00 91.88 221 ASN A N 1
ATOM 1690 C CA . ASN A 1 221 ? -0.475 -5.944 18.750 1.00 91.88 221 ASN A CA 1
ATOM 1691 C C . ASN A 1 221 ? -0.172 -4.446 18.829 1.00 91.88 221 ASN A C 1
ATOM 1693 O O . ASN A 1 221 ? 0.158 -3.808 17.831 1.00 91.88 221 ASN A O 1
ATOM 1697 N N . ASP A 1 222 ? -0.168 -3.896 20.043 1.00 86.75 222 ASP A N 1
ATOM 1698 C CA . ASP A 1 222 ? 0.156 -2.482 20.286 1.00 86.75 222 ASP A CA 1
ATOM 1699 C C . ASP A 1 222 ? 1.615 -2.115 19.969 1.00 86.75 222 ASP A C 1
ATOM 1701 O O . ASP A 1 222 ? 1.948 -0.937 19.800 1.00 86.75 222 ASP A O 1
ATOM 1705 N N . THR A 1 223 ? 2.498 -3.115 19.906 1.00 87.25 223 THR A N 1
ATOM 1706 C CA . THR A 1 223 ? 3.908 -2.946 19.533 1.00 87.25 223 THR A CA 1
ATOM 1707 C C . THR A 1 223 ? 4.091 -2.717 18.037 1.00 87.25 223 THR A C 1
ATOM 1709 O O . THR A 1 223 ? 5.069 -2.081 17.639 1.00 87.25 223 THR A O 1
ATOM 1712 N N . ASP A 1 224 ? 3.150 -3.197 17.225 1.00 90.50 224 ASP A N 1
ATOM 1713 C CA . ASP A 1 224 ? 3.174 -3.048 15.777 1.00 90.50 224 ASP A CA 1
ATOM 1714 C C . ASP A 1 224 ? 2.691 -1.644 15.420 1.00 90.50 224 ASP A C 1
ATOM 1716 O O . ASP A 1 224 ? 1.708 -1.145 15.970 1.00 90.50 224 ASP A O 1
ATOM 1720 N N . ASN A 1 225 ? 3.399 -0.948 14.535 1.00 87.31 225 ASN A N 1
ATOM 1721 C CA . ASN A 1 225 ? 3.091 0.445 14.232 1.00 87.31 225 ASN A CA 1
ATOM 1722 C C . ASN A 1 225 ?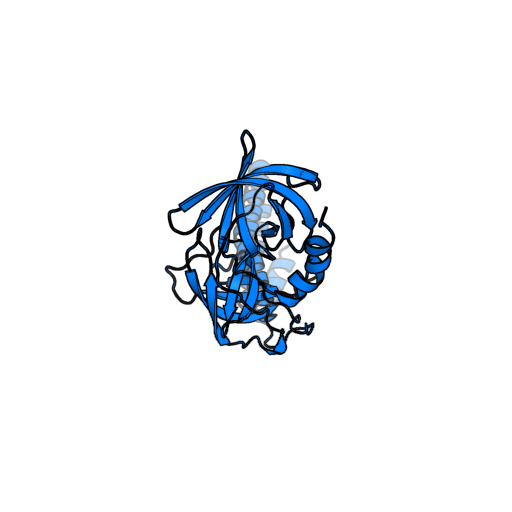 3.082 0.695 12.733 1.00 87.31 225 ASN A C 1
ATOM 1724 O O . ASN A 1 225 ? 4.039 0.397 12.023 1.00 87.31 225 ASN A O 1
ATOM 1728 N N . PHE A 1 226 ? 2.020 1.352 12.280 1.00 91.56 226 PHE A N 1
ATOM 1729 C CA . PHE A 1 226 ? 1.967 1.949 10.959 1.00 91.56 226 PHE A CA 1
ATOM 1730 C C . PHE A 1 226 ? 2.800 3.233 10.952 1.00 91.56 226 PHE A C 1
ATOM 1732 O O . PHE A 1 226 ? 2.384 4.265 11.485 1.00 91.56 226 PHE A O 1
ATOM 1739 N N . ILE A 1 227 ? 3.994 3.164 10.368 1.00 90.00 227 ILE A N 1
ATOM 1740 C CA . ILE A 1 227 ? 4.923 4.294 10.271 1.00 90.00 227 ILE A CA 1
ATOM 1741 C C . ILE A 1 227 ? 4.947 4.878 8.853 1.00 90.00 227 ILE A C 1
ATOM 1743 O O . ILE A 1 227 ? 4.598 4.217 7.873 1.00 90.00 227 ILE A O 1
ATOM 1747 N N . GLY A 1 228 ? 5.355 6.145 8.734 1.00 87.94 228 GLY A N 1
ATOM 1748 C CA . GLY A 1 228 ? 5.566 6.774 7.426 1.00 87.94 228 GLY A CA 1
ATOM 1749 C C . GLY A 1 228 ? 6.610 6.005 6.612 1.00 87.94 228 GLY A C 1
ATOM 1750 O O . GLY A 1 228 ? 7.538 5.467 7.192 1.00 87.94 228 GLY A O 1
ATOM 1751 N N . GLY A 1 229 ? 6.451 5.923 5.291 1.00 87.56 229 GLY A N 1
ATOM 1752 C CA . GLY A 1 229 ? 7.322 5.125 4.411 1.00 87.56 229 GLY A CA 1
ATOM 1753 C C . GLY A 1 229 ? 6.794 3.721 4.097 1.00 87.56 229 GLY A C 1
ATOM 1754 O O . GLY A 1 229 ? 7.166 3.154 3.075 1.00 87.56 229 GLY A O 1
ATOM 1755 N N . MET A 1 230 ? 5.836 3.203 4.878 1.00 92.88 230 MET A N 1
ATOM 1756 C CA . MET A 1 230 ? 5.159 1.926 4.591 1.00 92.88 230 MET A CA 1
ATOM 1757 C C . MET A 1 230 ? 4.149 1.998 3.433 1.00 92.88 230 MET A C 1
ATOM 1759 O O . MET A 1 230 ? 3.538 0.983 3.102 1.00 92.88 230 MET A O 1
ATOM 1763 N N . SER A 1 231 ? 3.951 3.165 2.808 1.00 92.50 231 SER A N 1
ATOM 1764 C CA . SER A 1 231 ? 3.077 3.274 1.635 1.00 92.50 231 SER A CA 1
ATOM 1765 C C . SER A 1 231 ? 3.579 2.364 0.519 1.00 92.50 231 SER A C 1
ATOM 1767 O O . SER A 1 231 ? 4.734 2.465 0.108 1.00 92.50 231 SER A O 1
ATOM 1769 N N . GLY A 1 232 ? 2.694 1.501 0.038 1.00 95.62 232 GLY A N 1
ATOM 1770 C CA . GLY A 1 232 ? 2.970 0.432 -0.904 1.00 95.62 232 GLY A CA 1
ATOM 1771 C C . GLY A 1 232 ? 3.226 -0.927 -0.257 1.00 95.62 232 GLY A C 1
ATOM 1772 O O . GLY A 1 232 ? 3.296 -1.908 -0.973 1.00 95.62 232 GLY A O 1
ATOM 1773 N N . SER A 1 233 ? 3.307 -1.048 1.071 1.00 96.94 233 SER A N 1
ATOM 1774 C CA . SER A 1 233 ? 3.485 -2.364 1.712 1.00 96.94 233 SER A CA 1
ATOM 1775 C C . SER A 1 233 ? 2.330 -3.309 1.339 1.00 96.94 233 SER A C 1
ATOM 1777 O O . SER A 1 233 ? 1.168 -2.941 1.561 1.00 96.94 233 SER A O 1
ATOM 1779 N N . PRO A 1 234 ? 2.609 -4.502 0.778 1.00 97.38 234 PRO A N 1
ATOM 1780 C CA . PRO A 1 234 ? 1.582 -5.488 0.469 1.00 97.38 234 PRO A CA 1
ATOM 1781 C C . PRO A 1 234 ? 0.888 -5.981 1.725 1.00 97.38 234 PRO A C 1
ATOM 1783 O O . PRO A 1 234 ? 1.531 -6.222 2.745 1.00 97.38 234 PRO A O 1
ATOM 1786 N N . VAL A 1 235 ? -0.414 -6.203 1.614 1.00 98.19 235 VAL A N 1
ATOM 1787 C CA . VAL A 1 235 ? -1.202 -6.933 2.601 1.00 98.19 235 VAL A CA 1
ATOM 1788 C C . VAL A 1 235 ? -1.641 -8.243 1.972 1.00 98.19 235 VAL A C 1
ATOM 1790 O O . VAL A 1 235 ? -2.285 -8.253 0.919 1.00 98.19 235 VAL A O 1
ATOM 1793 N N . VAL A 1 236 ? -1.270 -9.347 2.611 1.00 98.00 236 VAL A N 1
ATOM 1794 C CA . VAL A 1 236 ? -1.485 -10.706 2.120 1.00 98.00 236 VAL A CA 1
ATOM 1795 C C . VAL A 1 236 ? -2.473 -11.428 3.026 1.00 98.00 236 VAL A C 1
ATOM 1797 O O . VAL A 1 236 ? -2.295 -11.484 4.238 1.00 98.00 236 VAL A O 1
ATOM 1800 N N . GLN A 1 237 ? -3.503 -12.026 2.437 1.00 98.00 237 GLN A N 1
ATOM 1801 C CA . GLN A 1 237 ? -4.455 -12.885 3.133 1.00 98.00 237 GLN A CA 1
ATOM 1802 C C . GLN A 1 237 ? -4.645 -14.169 2.331 1.00 98.00 237 GLN A C 1
ATOM 1804 O O . GLN A 1 237 ? -4.805 -14.129 1.113 1.00 98.00 237 GLN A O 1
ATOM 1809 N N . ASN A 1 238 ? -4.610 -15.324 3.003 1.00 95.88 238 ASN A N 1
ATOM 1810 C CA . ASN A 1 238 ? -4.777 -16.639 2.368 1.00 95.88 238 ASN A CA 1
ATOM 1811 C C . ASN A 1 238 ? -3.840 -16.867 1.159 1.00 95.88 238 ASN A C 1
ATOM 1813 O O . ASN A 1 238 ? -4.234 -17.461 0.157 1.00 95.88 238 ASN A O 1
ATOM 1817 N N . GLY A 1 239 ? -2.602 -16.364 1.237 1.00 95.81 239 GLY A N 1
ATOM 1818 C CA . GLY A 1 239 ? -1.606 -16.485 0.166 1.00 95.81 239 GLY A CA 1
ATOM 1819 C C . GLY A 1 239 ? -1.852 -15.590 -1.054 1.00 95.81 239 GLY A C 1
ATOM 1820 O O . GLY A 1 239 ? -1.190 -15.772 -2.073 1.00 95.81 239 GLY A O 1
ATOM 1821 N N . LYS A 1 240 ? -2.782 -14.630 -0.976 1.00 97.50 240 LYS A N 1
ATOM 1822 C CA . LYS A 1 240 ? -3.071 -13.668 -2.045 1.00 97.50 240 LYS A CA 1
ATOM 1823 C C . LYS A 1 240 ? -2.871 -12.238 -1.569 1.00 97.50 240 LYS A C 1
ATOM 1825 O O . LYS A 1 240 ? -3.176 -11.921 -0.421 1.00 97.50 240 LYS A O 1
ATOM 1830 N N . ILE A 1 241 ? -2.406 -11.361 -2.454 1.00 98.00 241 ILE A N 1
ATOM 1831 C CA . ILE A 1 241 ? -2.328 -9.928 -2.155 1.00 98.00 241 ILE A CA 1
ATOM 1832 C C . ILE A 1 241 ? -3.741 -9.343 -2.251 1.00 98.00 241 ILE A C 1
ATOM 1834 O O . ILE A 1 241 ? -4.375 -9.426 -3.304 1.00 98.00 241 ILE A O 1
ATOM 1838 N N . ILE A 1 242 ? -4.224 -8.755 -1.156 1.00 98.00 242 ILE A N 1
ATOM 1839 C CA . ILE A 1 242 ? -5.561 -8.145 -1.071 1.00 98.00 242 ILE A CA 1
ATOM 1840 C C . ILE A 1 242 ? -5.520 -6.621 -1.216 1.00 98.00 242 ILE A C 1
ATOM 1842 O O . ILE A 1 242 ? -6.482 -6.008 -1.680 1.00 98.00 242 ILE A O 1
ATOM 1846 N N . GLY A 1 243 ? -4.395 -5.996 -0.870 1.00 97.56 243 GLY A N 1
ATOM 1847 C CA . GLY A 1 243 ? -4.232 -4.556 -0.986 1.00 97.56 243 GLY A CA 1
ATOM 1848 C C . GLY A 1 243 ? -2.810 -4.079 -0.748 1.00 97.56 243 GLY A C 1
ATOM 1849 O O . GLY A 1 243 ? -1.937 -4.847 -0.346 1.00 97.56 243 GLY A O 1
ATOM 1850 N N . PHE A 1 244 ? -2.602 -2.789 -0.985 1.00 97.56 244 PHE A N 1
ATOM 1851 C CA . PHE A 1 244 ? -1.341 -2.096 -0.731 1.00 97.56 244 PHE A CA 1
ATOM 1852 C C . PHE A 1 244 ? -1.593 -0.920 0.201 1.00 97.56 244 PHE A C 1
ATOM 1854 O O . PHE A 1 244 ? -2.456 -0.086 -0.084 1.00 97.56 244 PHE A O 1
ATOM 1861 N N . MET A 1 245 ? -0.859 -0.847 1.309 1.00 95.81 245 MET A N 1
ATOM 1862 C CA . MET A 1 245 ? -1.037 0.205 2.308 1.00 95.81 245 MET A CA 1
ATOM 1863 C C . MET A 1 245 ? -0.866 1.587 1.665 1.00 95.81 245 MET A C 1
ATOM 1865 O O . MET A 1 245 ? 0.132 1.842 1.002 1.00 95.81 245 MET A O 1
ATOM 1869 N N . SER A 1 246 ? -1.819 2.493 1.859 1.00 92.25 246 SER A N 1
ATOM 1870 C CA . SER A 1 246 ? -1.812 3.831 1.256 1.00 92.25 246 SER A CA 1
ATOM 1871 C C . SER A 1 246 ? -1.766 4.956 2.289 1.00 92.25 246 SER A C 1
ATOM 1873 O O . SER A 1 246 ? -1.334 6.063 1.960 1.00 92.25 246 SER A O 1
ATOM 1875 N N . GLY A 1 247 ? -2.128 4.678 3.546 1.00 89.94 247 GLY A N 1
ATOM 1876 C CA . GLY A 1 247 ? -2.041 5.632 4.649 1.00 89.94 247 GLY A CA 1
ATOM 1877 C C . GLY A 1 247 ? -2.676 5.125 5.942 1.00 89.94 247 GLY A C 1
ATOM 1878 O O . GLY A 1 247 ? -3.073 3.968 6.047 1.00 89.94 247 GLY A O 1
ATOM 1879 N N . THR A 1 248 ? -2.777 6.011 6.930 1.00 90.62 248 THR A N 1
ATOM 1880 C CA . THR A 1 248 ? -3.427 5.754 8.224 1.00 90.62 248 THR A CA 1
ATOM 1881 C C . THR A 1 248 ? -4.586 6.711 8.453 1.00 90.62 248 THR A C 1
ATOM 1883 O O . THR A 1 248 ? -4.625 7.813 7.891 1.00 90.62 248 THR A O 1
ATOM 1886 N N . LEU A 1 249 ? -5.543 6.305 9.288 1.00 83.62 249 LEU A N 1
ATOM 1887 C CA . LEU A 1 249 ? -6.647 7.177 9.663 1.00 83.62 249 LEU A CA 1
ATOM 1888 C C . LEU A 1 249 ? -6.168 8.206 10.689 1.00 83.62 249 LEU A C 1
ATOM 1890 O O . LEU A 1 249 ? -5.740 7.888 11.797 1.00 83.62 249 LEU A O 1
ATOM 1894 N N . LYS A 1 250 ? -6.236 9.488 10.328 1.00 79.56 250 LYS A N 1
ATOM 1895 C CA . LYS A 1 250 ? -5.858 10.561 11.247 1.00 79.56 250 LYS A CA 1
ATOM 1896 C C . LYS A 1 250 ? -6.760 10.527 12.484 1.00 79.56 250 LYS A C 1
ATOM 1898 O O . LYS A 1 250 ? -7.965 10.709 12.373 1.00 79.56 250 LYS A O 1
ATOM 1903 N N . GLY A 1 251 ? -6.148 10.370 13.655 1.00 76.62 251 GLY A N 1
ATOM 1904 C CA . GLY A 1 251 ? -6.862 10.268 14.930 1.00 76.62 251 GLY A CA 1
ATOM 1905 C C . GLY A 1 251 ? -7.093 8.832 15.401 1.00 76.62 251 GLY A C 1
ATOM 1906 O O . GLY A 1 251 ? -7.357 8.655 16.581 1.00 76.62 251 GLY A O 1
ATOM 1907 N N . GLU A 1 252 ? -6.883 7.833 14.538 1.00 84.94 252 GLU A N 1
ATOM 1908 C CA . GLU A 1 252 ? -6.974 6.415 14.884 1.00 84.94 252 GLU A CA 1
ATOM 1909 C C . GLU A 1 252 ? -5.706 5.680 14.446 1.00 84.94 252 GLU A C 1
ATOM 1911 O O . GLU A 1 252 ? -5.503 5.355 13.278 1.00 84.94 252 GLU A O 1
ATOM 1916 N N . LYS A 1 253 ? -4.810 5.451 15.406 1.00 84.94 253 LYS A N 1
ATOM 1917 C CA . LYS A 1 253 ? -3.484 4.878 15.136 1.00 84.94 253 LYS A CA 1
ATOM 1918 C C . LYS A 1 253 ? -3.533 3.377 14.878 1.00 84.94 253 LYS A C 1
ATOM 1920 O O . LYS A 1 253 ? -2.565 2.838 14.346 1.00 84.94 253 LYS A O 1
ATOM 1925 N N . ASN A 1 254 ? -4.623 2.719 15.263 1.00 91.19 254 ASN A N 1
ATOM 1926 C CA . ASN A 1 254 ? -4.771 1.283 15.087 1.00 91.19 254 ASN A CA 1
ATOM 1927 C C . ASN A 1 254 ? -5.215 0.911 13.674 1.00 91.19 254 ASN A C 1
ATOM 1929 O O . ASN A 1 254 ? -5.078 -0.254 13.316 1.00 91.19 254 ASN A O 1
ATOM 1933 N N . LEU A 1 255 ? -5.722 1.869 12.885 1.00 94.19 255 LEU A N 1
ATOM 1934 C CA . LEU A 1 255 ? -6.277 1.623 11.557 1.00 94.19 255 LEU A CA 1
ATOM 1935 C C . LEU A 1 255 ? -5.391 2.169 10.434 1.00 94.19 255 LEU A C 1
ATOM 1937 O O . LEU A 1 255 ? -4.938 3.320 10.455 1.00 94.19 255 LEU A O 1
ATOM 1941 N N . ALA A 1 256 ? -5.225 1.350 9.400 1.00 94.56 256 ALA A N 1
ATOM 1942 C CA . ALA A 1 256 ? -4.617 1.738 8.138 1.00 94.56 256 ALA A CA 1
ATOM 1943 C C . ALA A 1 256 ? -5.541 1.448 6.954 1.00 94.56 256 ALA A C 1
ATOM 1945 O O . ALA A 1 256 ? -6.409 0.575 6.998 1.00 94.56 256 ALA A O 1
ATOM 1946 N N . PHE A 1 257 ? -5.326 2.209 5.886 1.00 93.94 257 PHE A N 1
ATOM 1947 C CA . PHE A 1 257 ? -6.020 2.073 4.617 1.00 93.94 257 PHE A CA 1
ATOM 1948 C C . PHE A 1 257 ? -5.118 1.401 3.605 1.00 93.94 257 PHE A C 1
ATOM 1950 O O . PHE A 1 257 ? -3.931 1.720 3.514 1.00 93.94 257 PHE A O 1
ATOM 1957 N N . CYS A 1 258 ? -5.709 0.524 2.806 1.00 96.12 258 CYS A N 1
ATOM 1958 C CA . CYS A 1 258 ? -5.047 -0.119 1.691 1.00 96.12 258 CYS A CA 1
ATOM 1959 C C . CYS A 1 258 ? -5.859 0.099 0.419 1.00 96.12 258 CYS A C 1
ATOM 1961 O O . CYS A 1 258 ? -7.080 -0.054 0.423 1.00 96.12 258 CYS A O 1
ATOM 1963 N N . ASN A 1 259 ? -5.193 0.428 -0.682 1.00 95.62 259 ASN A N 1
ATOM 1964 C CA . ASN A 1 259 ? -5.835 0.370 -1.991 1.00 95.62 259 ASN A CA 1
ATOM 1965 C C . ASN A 1 259 ? -6.080 -1.094 -2.348 1.00 95.62 259 ASN A C 1
ATOM 1967 O O . ASN A 1 259 ? -5.222 -1.936 -2.074 1.00 95.62 259 ASN A O 1
ATOM 1971 N N . ILE A 1 260 ? -7.221 -1.387 -2.969 1.00 96.19 260 ILE A N 1
ATOM 1972 C CA . ILE A 1 260 ? -7.572 -2.741 -3.404 1.00 96.19 260 ILE A CA 1
ATOM 1973 C C . ILE A 1 260 ? -6.570 -3.197 -4.470 1.00 96.19 260 ILE A C 1
ATOM 1975 O O . ILE A 1 260 ? -6.377 -2.523 -5.482 1.00 96.19 260 ILE A O 1
ATOM 1979 N N . ALA A 1 261 ? -5.926 -4.348 -4.262 1.00 96.12 261 ALA A N 1
ATOM 1980 C CA . ALA A 1 261 ? -4.838 -4.786 -5.138 1.00 96.12 261 ALA A CA 1
ATOM 1981 C C . ALA A 1 261 ? -5.302 -5.083 -6.573 1.00 96.12 261 ALA A C 1
ATOM 1983 O O . ALA A 1 261 ? -4.594 -4.744 -7.519 1.00 96.12 261 ALA A O 1
ATOM 1984 N N . ALA A 1 262 ? -6.493 -5.668 -6.740 1.00 95.38 262 ALA A N 1
ATOM 1985 C CA . ALA A 1 262 ? -7.074 -5.940 -8.056 1.00 95.38 262 ALA A CA 1
ATOM 1986 C C . ALA A 1 262 ? -7.358 -4.658 -8.853 1.00 95.38 262 ALA A C 1
ATOM 1988 O O . ALA A 1 262 ? -7.063 -4.611 -10.044 1.00 95.38 262 ALA A O 1
ATOM 1989 N N . GLU A 1 263 ? -7.869 -3.614 -8.194 1.00 93.81 263 GLU A N 1
ATOM 1990 C CA . GLU A 1 263 ? -8.070 -2.299 -8.809 1.00 93.81 263 GLU A CA 1
ATOM 1991 C C . GLU A 1 263 ? -6.740 -1.677 -9.230 1.00 93.81 263 GLU A C 1
ATOM 1993 O O . GLU A 1 263 ? -6.578 -1.272 -10.379 1.00 93.81 263 GLU A O 1
ATOM 1998 N N . VAL A 1 264 ? -5.780 -1.624 -8.300 1.00 94.00 264 VAL A N 1
ATOM 1999 C CA . VAL A 1 264 ? -4.459 -1.042 -8.560 1.00 94.00 264 VAL A CA 1
ATOM 2000 C C . VAL A 1 264 ? -3.815 -1.734 -9.753 1.00 94.00 264 VAL A C 1
ATOM 2002 O O . VAL A 1 264 ? -3.429 -1.056 -10.696 1.00 94.00 264 VAL A O 1
ATOM 2005 N N . TYR A 1 265 ? -3.778 -3.068 -9.754 1.00 93.25 265 TYR A N 1
ATOM 2006 C CA . TYR A 1 265 ? -3.201 -3.836 -10.852 1.00 93.25 265 TYR A CA 1
ATOM 2007 C C . TYR A 1 265 ? -3.925 -3.598 -12.177 1.00 93.25 265 TYR A C 1
ATOM 2009 O O . TYR A 1 265 ? -3.268 -3.381 -13.188 1.00 93.25 265 TYR A O 1
ATOM 2017 N N . ALA A 1 266 ? -5.261 -3.600 -12.193 1.00 90.62 266 ALA A N 1
ATOM 2018 C CA . ALA A 1 266 ? -6.024 -3.339 -13.414 1.00 90.62 266 ALA A CA 1
ATOM 2019 C C . ALA A 1 266 ? -5.706 -1.961 -14.020 1.00 90.62 266 ALA A C 1
ATOM 2021 O O . ALA A 1 266 ? -5.692 -1.820 -15.238 1.00 90.62 266 ALA A O 1
ATOM 2022 N N . ASN A 1 267 ? -5.410 -0.966 -13.180 1.00 89.56 267 ASN A N 1
ATOM 2023 C CA . ASN A 1 267 ? -5.103 0.393 -13.620 1.00 89.56 267 ASN A CA 1
ATOM 2024 C C . ASN A 1 267 ? -3.628 0.607 -14.000 1.00 89.56 267 ASN A C 1
ATOM 2026 O O . ASN A 1 267 ? -3.321 1.562 -14.712 1.00 89.56 267 ASN A O 1
ATOM 2030 N N . THR A 1 268 ? -2.708 -0.235 -13.520 1.00 89.00 268 THR A N 1
ATOM 2031 C CA . THR A 1 268 ? -1.260 -0.059 -13.730 1.00 89.00 268 THR A CA 1
ATOM 2032 C C . THR A 1 268 ? -0.634 -1.113 -14.635 1.00 89.00 268 THR A C 1
ATOM 2034 O O . THR A 1 268 ? 0.456 -0.878 -15.149 1.00 89.00 268 THR A O 1
ATOM 2037 N N . ALA A 1 269 ? -1.281 -2.261 -14.856 1.00 82.44 269 ALA A N 1
ATOM 2038 C CA . ALA A 1 269 ? -0.705 -3.368 -15.617 1.00 82.44 269 ALA A CA 1
ATOM 2039 C C . ALA A 1 269 ? -0.335 -2.963 -17.048 1.00 82.44 269 ALA A C 1
ATOM 2041 O O . ALA A 1 269 ? 0.779 -3.251 -17.477 1.00 82.44 269 ALA A O 1
ATOM 2042 N N . ASP A 1 270 ? -1.215 -2.253 -17.758 1.00 79.94 270 ASP A N 1
ATOM 2043 C CA . ASP A 1 270 ? -0.927 -1.795 -19.121 1.00 79.94 270 ASP A CA 1
ATOM 2044 C C . ASP A 1 270 ? 0.234 -0.798 -19.129 1.00 79.94 270 ASP A C 1
ATOM 2046 O O . ASP A 1 270 ? 1.172 -0.970 -19.895 1.00 79.94 270 ASP A O 1
ATOM 2050 N N . LEU A 1 271 ? 0.276 0.151 -18.187 1.00 78.75 271 LEU A N 1
ATOM 2051 C CA . LEU A 1 271 ? 1.399 1.091 -18.050 1.00 78.75 271 LEU A CA 1
ATOM 2052 C C . LEU A 1 271 ? 2.734 0.373 -17.804 1.00 78.75 271 LEU A C 1
ATOM 2054 O O . LEU A 1 271 ? 3.774 0.782 -18.313 1.00 78.75 271 LEU A O 1
ATOM 2058 N N . MET A 1 272 ? 2.717 -0.709 -17.026 1.00 81.19 272 MET A N 1
ATOM 2059 C CA . MET A 1 272 ? 3.913 -1.502 -16.753 1.00 81.19 272 MET A CA 1
ATOM 2060 C C . MET A 1 272 ? 4.294 -2.423 -17.925 1.00 81.19 272 MET A C 1
ATOM 2062 O O . MET A 1 272 ? 5.477 -2.694 -18.114 1.00 81.19 272 MET A O 1
ATOM 2066 N N . ASN A 1 273 ? 3.331 -2.890 -18.723 1.00 77.00 273 ASN A N 1
ATOM 2067 C CA . ASN A 1 273 ? 3.564 -3.769 -19.875 1.00 77.00 273 ASN A CA 1
ATOM 2068 C C . ASN A 1 273 ? 3.923 -3.004 -21.163 1.00 77.00 273 ASN A C 1
ATOM 2070 O O . ASN A 1 273 ? 4.733 -3.489 -21.953 1.00 77.00 273 ASN A O 1
ATOM 2074 N N . GLU A 1 274 ? 3.326 -1.831 -21.390 1.00 57.91 274 GLU A N 1
ATOM 2075 C CA . GLU A 1 274 ? 3.505 -1.006 -22.594 1.00 57.91 274 GLU A CA 1
ATOM 2076 C C . GLU A 1 274 ? 4.854 -0.275 -22.612 1.00 57.91 274 GLU A C 1
ATOM 2078 O O . GLU A 1 274 ? 5.382 0.011 -23.684 1.00 57.91 274 GLU A O 1
ATOM 2083 N N . CYS A 1 275 ? 5.479 -0.053 -21.452 1.00 50.19 275 CYS A N 1
ATOM 2084 C CA . CYS A 1 275 ? 6.851 0.454 -21.345 1.00 50.19 275 CYS A CA 1
ATOM 2085 C C . CYS A 1 275 ? 7.912 -0.644 -21.578 1.00 50.19 275 CYS A C 1
ATOM 2087 O O . CYS A 1 275 ? 8.891 -0.745 -20.834 1.00 50.19 275 CYS A O 1
ATOM 2089 N N . ASN A 1 276 ? 7.712 -1.489 -22.591 1.00 37.94 276 ASN A N 1
ATOM 2090 C CA . ASN A 1 276 ? 8.767 -2.328 -23.155 1.00 37.94 276 ASN A CA 1
ATOM 2091 C C . ASN A 1 276 ? 9.434 -1.549 -24.303 1.00 37.94 276 ASN A C 1
ATOM 2093 O O . ASN A 1 276 ? 8.745 -1.264 -25.285 1.00 37.94 276 ASN A O 1
ATOM 2097 N N . PRO A 1 277 ? 10.721 -1.165 -24.194 1.00 39.91 277 PRO A N 1
ATOM 2098 C CA . PRO A 1 277 ? 11.467 -0.652 -25.341 1.00 39.91 277 PRO A CA 1
ATOM 2099 C C . PRO A 1 277 ? 11.601 -1.697 -26.459 1.00 39.91 277 PRO A C 1
ATOM 2101 O O . PRO A 1 277 ? 11.642 -2.913 -26.150 1.00 39.91 277 PRO A O 1
#